Protein AF-A0A2D0H8U5-F1 (afdb_monomer_lite)

Foldseek 3Di:
DDDDPPPPVVVVVPPQDWPWPAADDAFFGIWTQHSHWIKTKTKDFFDWAFAQEPPLGTFTFTFAIKIWMFIFQKIFMWHFNDRDDDQQTFTFAGLAAQAALLRIGNLPPDGQHTDDPVRRVVSVCSRRHDHGYQHRQAQAFPVCRNGSVVVRSVRRVPDDDDHNDPNGTGTRDPRGGNNRSVVVVSPDDDD

Radius of gyration: 19.3 Å; chains: 1; bounding box: 51×33×73 Å

pLDDT: mean 83.59, std 20.07, range [29.41, 98.56]

Structure (mmCIF, N/CA/C/O backbone):
data_AF-A0A2D0H8U5-F1
#
_entry.id   AF-A0A2D0H8U5-F1
#
loop_
_atom_site.group_PDB
_atom_site.id
_atom_site.type_symbol
_atom_site.label_atom_id
_atom_site.label_alt_id
_atom_site.label_comp_id
_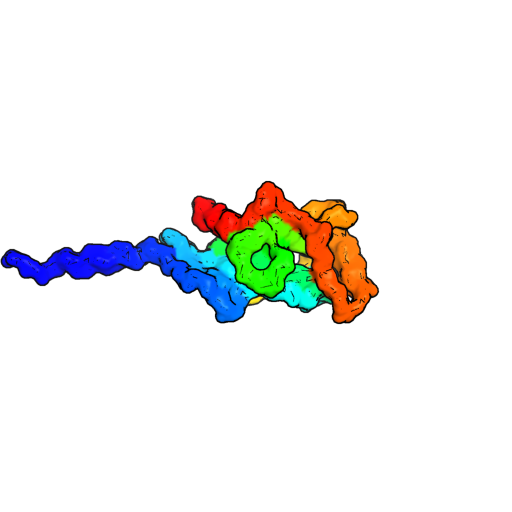atom_site.label_asym_id
_atom_site.label_entity_id
_atom_site.label_seq_id
_atom_site.pdbx_PDB_ins_code
_atom_site.Cartn_x
_atom_site.Cartn_y
_atom_site.Cartn_z
_atom_site.occupancy
_atom_site.B_iso_or_equiv
_atom_site.auth_seq_id
_atom_site.auth_comp_id
_atom_site.auth_asym_id
_atom_site.auth_atom_id
_atom_site.pdbx_PDB_model_num
ATOM 1 N N . MET A 1 1 ? -32.606 12.060 51.917 1.00 41.31 1 MET A N 1
ATOM 2 C CA . MET A 1 1 ? -31.969 10.859 51.340 1.00 41.31 1 MET A CA 1
ATOM 3 C C . MET A 1 1 ? -32.591 10.642 49.969 1.00 41.31 1 MET A C 1
ATOM 5 O O . MET A 1 1 ? -33.792 10.423 49.921 1.00 41.31 1 MET A O 1
ATOM 9 N N . GLY A 1 2 ? -31.838 10.800 48.880 1.00 42.91 2 GLY A N 1
ATOM 10 C CA . GLY A 1 2 ? -32.338 10.532 47.525 1.00 42.91 2 GLY A CA 1
ATOM 11 C C . GLY A 1 2 ? -32.007 11.620 46.501 1.00 42.91 2 GLY A C 1
ATOM 12 O O . GLY A 1 2 ? -32.231 12.799 46.751 1.00 42.91 2 GLY A O 1
ATOM 13 N N . ALA A 1 3 ? -31.517 11.164 45.344 1.00 39.56 3 ALA A N 1
ATOM 14 C CA . ALA A 1 3 ? -31.387 11.881 44.071 1.00 39.56 3 ALA A CA 1
ATOM 15 C C . ALA A 1 3 ? -30.160 12.790 43.835 1.00 39.56 3 ALA A C 1
ATOM 17 O O . ALA A 1 3 ? -30.312 13.874 43.278 1.00 39.56 3 ALA A O 1
ATOM 18 N N . LYS A 1 4 ? -28.930 12.346 44.153 1.00 36.94 4 LYS A N 1
ATOM 19 C CA . LYS A 1 4 ? -27.712 12.955 43.555 1.00 36.94 4 LYS A CA 1
ATOM 20 C C . LYS A 1 4 ? -26.643 11.997 43.006 1.00 36.94 4 LYS A C 1
ATOM 22 O O . LYS A 1 4 ? -25.786 12.459 42.267 1.00 36.94 4 LYS A O 1
ATOM 27 N N . ASP A 1 5 ? -26.738 10.686 43.240 1.00 43.03 5 ASP A N 1
ATOM 28 C CA . ASP A 1 5 ? -25.628 9.761 42.925 1.00 43.03 5 ASP A CA 1
ATOM 29 C C . ASP A 1 5 ? -25.767 8.909 41.655 1.00 43.03 5 ASP A C 1
ATOM 31 O O . ASP A 1 5 ? -24.860 8.154 41.323 1.00 43.03 5 ASP A O 1
ATOM 35 N N . GLN A 1 6 ? -26.849 9.033 40.882 1.00 37.47 6 GLN A N 1
ATOM 36 C CA . GLN A 1 6 ? -26.994 8.233 39.652 1.00 37.47 6 GLN A CA 1
ATOM 37 C C . GLN A 1 6 ? -26.440 8.914 38.391 1.00 37.47 6 GLN A C 1
ATOM 39 O O . GLN A 1 6 ? -26.189 8.243 37.397 1.00 37.47 6 GLN A O 1
ATOM 44 N N . SER A 1 7 ? -26.178 10.227 38.415 1.00 39.97 7 SER A N 1
ATOM 45 C CA . SER A 1 7 ? -25.692 10.949 37.226 1.00 39.97 7 SER A CA 1
ATOM 46 C C . SER A 1 7 ? -24.178 10.837 37.002 1.00 39.97 7 SER A C 1
ATOM 48 O O . SER A 1 7 ? -23.716 11.125 35.896 1.00 39.97 7 SER A O 1
ATOM 50 N N . PHE A 1 8 ? -23.398 10.461 38.021 1.00 31.20 8 PHE A N 1
ATOM 51 C CA . PHE A 1 8 ? -21.933 10.423 37.924 1.00 31.20 8 PHE A CA 1
ATOM 52 C C . PHE A 1 8 ? -21.424 9.092 37.348 1.00 31.20 8 PHE A C 1
ATOM 54 O O . PHE A 1 8 ? -20.506 9.084 36.533 1.00 31.20 8 PHE A O 1
ATOM 61 N N . PHE A 1 9 ? -22.090 7.976 37.665 1.00 29.41 9 PHE A N 1
ATOM 62 C CA . PHE A 1 9 ? -21.731 6.657 37.130 1.00 29.41 9 PHE A CA 1
ATOM 63 C C . PHE A 1 9 ? -22.044 6.491 35.635 1.00 29.41 9 PHE A C 1
ATOM 65 O O . PHE A 1 9 ? -21.304 5.809 34.932 1.00 29.41 9 PHE A O 1
ATOM 72 N N . VAL A 1 10 ? -23.078 7.163 35.116 1.00 36.22 10 VAL A N 1
ATOM 73 C CA . VAL A 1 10 ? -23.445 7.056 33.692 1.00 36.22 10 VAL A CA 1
ATOM 74 C C . VAL A 1 10 ? -22.446 7.794 32.788 1.00 36.22 10 VAL A C 1
ATOM 76 O O . VAL A 1 10 ? -22.194 7.347 31.678 1.00 36.22 10 VAL A O 1
ATOM 79 N N . ARG A 1 11 ? -21.797 8.874 33.256 1.00 31.56 11 ARG A N 1
ATOM 80 C CA . ARG A 1 11 ? -20.774 9.590 32.462 1.00 31.56 11 ARG A CA 1
ATOM 81 C C . ARG A 1 11 ? -19.442 8.842 32.370 1.00 31.56 11 ARG A C 1
ATOM 83 O O . ARG A 1 11 ? -18.794 8.906 31.331 1.00 31.56 11 ARG A O 1
ATOM 90 N N . ILE A 1 12 ? -19.053 8.104 33.411 1.00 35.53 12 ILE A N 1
ATOM 91 C CA . ILE A 1 12 ? -17.810 7.312 33.409 1.00 35.53 12 ILE A CA 1
ATOM 92 C C . ILE A 1 12 ? -17.953 6.064 32.520 1.00 35.53 12 ILE A C 1
ATOM 94 O O . ILE A 1 12 ? -16.988 5.670 31.872 1.00 35.53 12 ILE A O 1
ATOM 98 N N . ALA A 1 13 ? -19.162 5.505 32.389 1.00 31.30 13 ALA A N 1
ATOM 99 C CA . ALA A 1 13 ? -19.414 4.333 31.545 1.00 31.30 13 ALA A CA 1
ATOM 100 C C . ALA A 1 13 ? -19.252 4.588 30.029 1.00 31.30 13 ALA A C 1
ATOM 102 O O . ALA A 1 13 ? -18.923 3.657 29.306 1.00 31.30 13 ALA A O 1
ATOM 103 N N . PHE A 1 14 ? -19.395 5.832 29.553 1.00 38.50 14 PHE A N 1
ATOM 104 C CA . PHE A 1 14 ? -19.161 6.203 28.143 1.00 38.50 14 PHE A CA 1
ATOM 105 C C . PHE A 1 14 ? -17.768 6.795 27.874 1.00 38.50 14 PHE A C 1
ATOM 107 O O . PHE A 1 14 ? -17.456 7.147 26.741 1.00 38.50 14 PHE A O 1
ATOM 114 N N . SER A 1 15 ? -16.920 6.944 28.897 1.00 38.00 15 SER A N 1
ATOM 115 C CA . SER A 1 15 ? -15.617 7.616 28.745 1.00 38.00 15 SER A CA 1
ATOM 116 C C . SER A 1 15 ? -14.531 6.718 28.133 1.00 38.00 15 SER A C 1
ATOM 118 O O . SER A 1 15 ? -13.520 7.233 27.670 1.00 38.00 15 SER A O 1
ATOM 120 N N . ASN A 1 16 ? -14.750 5.397 28.115 1.00 39.25 16 ASN A N 1
ATOM 121 C CA . ASN A 1 16 ? -13.803 4.387 27.626 1.00 39.25 16 ASN A CA 1
ATOM 122 C C . ASN A 1 16 ? -14.364 3.532 26.477 1.00 39.25 16 ASN A C 1
ATOM 124 O O . ASN A 1 16 ? -13.783 2.496 26.153 1.00 39.25 16 ASN A O 1
ATOM 128 N N . GLU A 1 17 ? -15.488 3.920 25.869 1.00 31.22 17 GLU A N 1
ATOM 129 C CA . GLU A 1 17 ? -15.949 3.227 24.669 1.00 31.22 17 GLU A CA 1
ATOM 130 C C . GLU A 1 17 ? -15.138 3.691 23.456 1.00 31.22 17 GLU A C 1
ATOM 132 O O . GLU A 1 17 ? -14.985 4.898 23.248 1.00 31.22 17 GLU A O 1
ATOM 137 N N . PRO A 1 18 ? -14.623 2.755 22.641 1.00 43.41 18 PRO A N 1
ATOM 138 C CA . PRO A 1 18 ? -14.086 3.078 21.337 1.00 43.41 18 PRO A CA 1
ATOM 139 C C . PRO A 1 18 ? -15.076 3.918 20.540 1.00 43.41 18 PRO A C 1
ATOM 141 O O . PRO A 1 18 ? -16.122 3.422 20.125 1.00 43.41 18 PRO A O 1
ATOM 144 N N . ILE A 1 19 ? -14.757 5.191 20.311 1.00 43.12 19 ILE A N 1
ATOM 145 C CA . ILE A 1 19 ? -15.528 5.993 19.368 1.00 43.12 19 ILE A CA 1
ATOM 146 C C . ILE A 1 19 ? -15.105 5.502 17.991 1.00 43.12 19 ILE A C 1
ATOM 148 O O . ILE A 1 19 ? -13.991 5.778 17.570 1.00 43.12 19 ILE A O 1
ATOM 152 N N . ASP A 1 20 ? -15.959 4.738 17.319 1.00 49.56 20 ASP A N 1
ATOM 153 C CA . ASP A 1 20 ? -15.789 4.325 15.928 1.00 49.56 20 ASP A CA 1
ATOM 154 C C . ASP A 1 20 ? -16.788 5.114 15.086 1.00 49.56 20 ASP A C 1
ATOM 156 O O . ASP A 1 20 ? -18.001 4.981 15.256 1.00 49.56 20 ASP A O 1
ATOM 160 N N . THR A 1 21 ? -16.298 5.973 14.194 1.00 49.56 21 THR A N 1
ATOM 161 C CA . THR A 1 21 ? -17.177 6.777 13.328 1.00 49.56 21 THR A CA 1
ATOM 162 C C . THR A 1 21 ? -17.961 5.935 12.320 1.00 49.56 21 THR A C 1
ATOM 164 O O . THR A 1 21 ? -18.813 6.477 11.617 1.00 49.56 21 THR A O 1
ATOM 167 N N . GLY A 1 22 ? -17.668 4.637 12.196 1.00 49.47 22 GLY A N 1
ATOM 168 C CA . GLY A 1 22 ? -18.118 3.829 11.071 1.00 49.47 22 GLY A CA 1
ATOM 169 C C . GLY A 1 22 ? -17.407 4.237 9.777 1.00 49.47 22 GLY A C 1
ATOM 170 O O . GLY A 1 22 ? -16.339 4.858 9.810 1.00 49.47 22 GLY A O 1
ATOM 171 N N . TRP A 1 23 ? -17.995 3.862 8.635 1.00 50.12 23 TRP A N 1
ATOM 172 C CA . TRP A 1 23 ? -17.400 4.063 7.313 1.00 50.12 23 TRP A CA 1
ATOM 173 C C . TRP A 1 23 ? -17.748 5.439 6.702 1.00 50.12 23 TRP A C 1
ATOM 175 O O . TRP A 1 23 ? -18.930 5.746 6.583 1.00 50.12 23 TRP A O 1
ATOM 185 N N . MET A 1 24 ? -16.761 6.262 6.304 1.00 47.22 24 MET A N 1
ATOM 186 C CA . MET A 1 24 ? -16.965 7.613 5.713 1.00 47.22 24 MET A CA 1
ATOM 187 C C . MET A 1 24 ? -16.302 7.800 4.322 1.00 47.22 24 MET A C 1
ATOM 189 O O . MET A 1 24 ? -15.329 7.119 4.003 1.00 47.22 24 MET A O 1
ATOM 193 N N . GLU A 1 25 ? -16.775 8.759 3.504 1.00 35.53 25 GLU A N 1
ATOM 194 C CA . GLU A 1 25 ? -16.153 9.185 2.223 1.00 35.53 25 GLU A CA 1
ATOM 195 C C . GLU A 1 25 ? -15.467 10.575 2.300 1.00 35.53 25 GLU A C 1
ATOM 197 O O . GLU A 1 25 ? -15.940 11.425 3.054 1.00 35.53 25 GLU A O 1
ATOM 202 N N . PRO A 1 26 ? -14.470 10.917 1.443 1.00 48.22 26 PRO A N 1
ATOM 203 C CA . PRO A 1 26 ? -13.421 10.099 0.839 1.00 48.22 26 PRO A CA 1
ATOM 204 C C . PRO A 1 26 ? -12.062 10.325 1.525 1.00 48.22 26 PRO A C 1
ATOM 206 O O . PRO A 1 26 ? -11.662 11.438 1.875 1.00 48.22 26 PRO A O 1
ATOM 209 N N . GLY A 1 27 ? -11.287 9.249 1.629 1.00 58.59 27 GLY A N 1
ATOM 210 C CA . GLY A 1 27 ? -9.917 9.265 2.127 1.00 58.59 27 GLY A CA 1
ATOM 211 C C . GLY A 1 27 ? -9.804 8.496 3.429 1.00 58.59 27 GLY A C 1
ATOM 212 O O . GLY A 1 27 ? -9.261 7.404 3.409 1.00 58.59 27 GLY A O 1
ATOM 213 N N . ILE A 1 28 ? -10.307 9.024 4.544 1.00 63.94 28 ILE A N 1
ATOM 214 C CA . ILE A 1 28 ? -10.350 8.285 5.815 1.00 63.94 28 ILE A CA 1
ATOM 215 C C . ILE A 1 28 ? -11.679 7.552 5.867 1.00 63.94 28 ILE A C 1
ATOM 217 O O . ILE A 1 28 ? -12.724 8.170 6.033 1.00 63.94 28 ILE A O 1
ATOM 221 N N . VAL A 1 29 ? -11.617 6.238 5.690 1.00 69.25 29 VAL A N 1
ATOM 222 C CA . VAL A 1 29 ? -12.808 5.400 5.667 1.00 69.25 29 VAL A CA 1
ATOM 223 C C . VAL A 1 29 ? -13.198 4.942 7.051 1.00 69.25 29 VAL A C 1
ATOM 225 O O . VAL A 1 29 ? -14.366 4.701 7.239 1.00 69.25 29 VAL A O 1
ATOM 228 N N . ARG A 1 30 ? -12.300 4.863 8.033 1.00 70.06 30 ARG A N 1
ATOM 229 C CA . ARG A 1 30 ? -12.675 4.561 9.423 1.00 70.06 30 ARG A CA 1
ATOM 230 C C . ARG A 1 30 ? -11.693 5.216 10.370 1.00 70.06 30 ARG A C 1
ATOM 232 O O . ARG A 1 30 ? -10.489 5.232 10.104 1.00 70.06 30 ARG A O 1
ATOM 239 N N . TRP A 1 31 ? -12.200 5.735 11.470 1.00 70.62 31 TRP A N 1
ATOM 240 C CA . TRP A 1 31 ? -11.403 6.232 12.577 1.00 70.62 31 TRP A CA 1
ATOM 241 C C . TRP A 1 31 ? -11.995 5.672 13.856 1.00 70.62 31 TRP A C 1
ATOM 243 O O . TRP A 1 31 ? -13.217 5.645 14.012 1.00 70.62 31 TRP A O 1
ATOM 253 N N . GLY A 1 32 ? -11.128 5.264 14.774 1.00 64.69 32 GLY A N 1
ATOM 254 C CA . GLY A 1 32 ? -11.572 5.137 16.141 1.00 64.69 32 GLY A CA 1
ATOM 255 C C . GLY A 1 32 ? -10.466 5.083 17.164 1.00 64.69 32 GLY A C 1
ATOM 256 O O . GLY A 1 32 ? -9.280 5.057 16.840 1.00 64.69 32 GLY A O 1
ATOM 257 N N . THR A 1 33 ? -10.868 5.094 18.423 1.00 57.66 33 THR A N 1
ATOM 258 C CA . THR A 1 33 ? -9.970 4.983 19.570 1.00 57.66 33 THR A CA 1
ATOM 259 C C . THR A 1 33 ? -10.079 3.576 20.141 1.00 57.66 33 THR A C 1
ATOM 261 O O . THR A 1 33 ? -11.138 3.189 20.608 1.00 57.66 33 THR A O 1
ATOM 264 N N . GLY A 1 34 ? -9.017 2.777 20.116 1.00 56.66 34 GLY A N 1
ATOM 265 C CA . GLY A 1 34 ? -8.915 1.620 21.007 1.00 56.66 34 GLY A CA 1
ATOM 266 C C . GLY A 1 34 ? -8.826 2.062 22.474 1.00 56.66 34 GLY A C 1
ATOM 267 O O . GLY A 1 34 ? -8.832 3.254 22.775 1.00 56.66 34 GLY A O 1
ATOM 268 N N . SER A 1 35 ? -8.687 1.108 23.395 1.00 51.75 35 SER A N 1
ATOM 269 C CA . SER A 1 35 ? -8.564 1.383 24.837 1.00 51.75 35 SER A CA 1
ATOM 270 C C . SER A 1 35 ? -7.388 2.301 25.211 1.00 51.75 35 SER A C 1
ATOM 272 O O . SER A 1 35 ? -7.421 2.903 26.281 1.00 51.75 35 SER A O 1
ATOM 274 N N . THR A 1 36 ? -6.368 2.430 24.351 1.00 54.69 36 THR A N 1
ATOM 275 C CA . THR A 1 36 ? -5.199 3.301 24.579 1.00 54.69 36 THR A CA 1
ATOM 276 C C . THR A 1 36 ? -4.817 4.203 23.405 1.00 54.69 36 THR A C 1
ATOM 278 O O . THR A 1 36 ? -4.161 5.213 23.630 1.00 54.69 36 THR A O 1
ATOM 281 N N . ASP A 1 37 ? -5.220 3.891 22.166 1.00 65.12 37 ASP A N 1
ATOM 282 C CA . ASP A 1 37 ? -4.667 4.548 20.974 1.00 65.12 37 ASP A CA 1
ATOM 283 C C . ASP A 1 37 ? -5.673 4.739 19.850 1.00 65.12 37 ASP A C 1
ATOM 285 O O . ASP A 1 37 ? -6.603 3.961 19.660 1.00 65.12 37 ASP A O 1
ATOM 289 N N . THR A 1 38 ? -5.433 5.764 19.041 1.00 78.62 38 THR A N 1
ATOM 290 C CA . THR A 1 38 ? -6.198 6.007 17.821 1.00 78.62 38 THR A CA 1
ATOM 291 C C . THR A 1 38 ? -5.724 5.086 16.696 1.00 78.62 38 THR A C 1
ATOM 293 O O . THR A 1 38 ? -4.520 4.946 16.462 1.00 78.62 38 THR A O 1
ATOM 296 N N . TYR A 1 39 ? -6.667 4.497 15.963 1.00 87.62 39 TYR A N 1
ATOM 297 C CA . TYR A 1 39 ? -6.408 3.855 14.681 1.00 87.62 39 TYR A CA 1
ATOM 298 C C . TYR A 1 39 ? -7.152 4.567 13.551 1.00 87.62 39 TYR A C 1
ATOM 300 O O . TYR A 1 39 ? -8.220 5.155 13.744 1.00 87.62 39 TYR A O 1
ATOM 308 N N . LEU A 1 40 ? -6.577 4.503 12.352 1.00 90.69 40 LEU A N 1
ATOM 309 C CA . LEU A 1 40 ? -7.175 5.039 11.133 1.00 90.69 40 LEU A CA 1
ATOM 310 C C . LEU A 1 40 ? -7.089 4.028 10.014 1.00 90.69 40 LEU A C 1
ATOM 312 O O . LEU A 1 40 ? -6.058 3.388 9.834 1.00 90.69 40 LEU A O 1
ATOM 316 N N . VAL A 1 41 ? -8.145 3.967 9.217 1.00 92.19 41 VAL A N 1
ATOM 317 C CA . VAL A 1 41 ? -8.184 3.268 7.940 1.00 92.19 41 VAL A CA 1
ATOM 318 C C . VAL A 1 41 ? -8.392 4.321 6.862 1.00 92.19 41 VAL A C 1
ATOM 320 O O . VAL A 1 41 ? -9.391 5.040 6.861 1.00 92.19 41 VAL A O 1
ATOM 323 N N . LYS A 1 42 ? -7.437 4.422 5.944 1.00 92.25 42 LYS A N 1
ATOM 324 C CA . LYS A 1 42 ? -7.460 5.311 4.789 1.00 92.25 42 LYS A CA 1
ATOM 325 C C . LYS A 1 42 ? -7.616 4.487 3.515 1.00 92.25 42 LYS A C 1
ATOM 327 O O . LYS A 1 42 ? -6.797 3.617 3.240 1.00 92.25 42 LYS A O 1
ATOM 332 N N . PHE A 1 43 ? -8.626 4.790 2.712 1.00 94.25 43 PHE A N 1
ATOM 333 C CA . PHE A 1 43 ? -8.749 4.265 1.359 1.00 94.25 43 PHE A CA 1
ATOM 334 C C . PHE A 1 43 ? -8.032 5.175 0.365 1.00 94.25 43 PHE A C 1
ATOM 336 O O . PHE A 1 43 ? -8.132 6.406 0.423 1.00 94.25 43 PHE A O 1
ATOM 343 N N . ILE A 1 44 ? -7.301 4.556 -0.551 1.00 93.81 44 ILE A N 1
ATOM 344 C CA . ILE A 1 44 ? -6.617 5.214 -1.655 1.00 93.81 44 ILE A CA 1
ATOM 345 C C . ILE A 1 44 ? -7.171 4.583 -2.934 1.00 93.81 44 ILE A C 1
ATOM 347 O O . ILE A 1 44 ? -6.930 3.395 -3.167 1.00 93.81 44 ILE A O 1
ATOM 351 N N . PRO A 1 45 ? -7.929 5.336 -3.749 1.00 92.44 45 PRO A N 1
ATOM 352 C CA . PRO A 1 45 ? -8.504 4.792 -4.969 1.00 92.44 45 PRO A CA 1
ATOM 353 C C . PRO A 1 45 ? -7.401 4.409 -5.968 1.00 92.44 45 PRO A C 1
ATOM 355 O O . PRO A 1 45 ? -6.288 4.943 -5.890 1.00 92.44 45 PRO A O 1
ATOM 358 N N . PRO A 1 46 ? -7.697 3.523 -6.935 1.00 92.69 46 PRO A N 1
ATOM 359 C CA . PRO A 1 46 ? -6.761 3.171 -7.994 1.00 92.69 46 PRO A CA 1
ATOM 360 C C . PRO A 1 46 ? -6.294 4.429 -8.718 1.00 92.69 46 PRO A C 1
ATOM 362 O O . PRO A 1 46 ? -7.092 5.182 -9.278 1.00 92.69 46 PRO A O 1
ATOM 365 N N . THR A 1 47 ? -4.991 4.678 -8.699 1.00 91.31 47 THR A N 1
ATOM 366 C CA . THR A 1 47 ? -4.424 5.876 -9.312 1.00 91.31 47 THR A CA 1
ATOM 367 C C . THR A 1 47 ? -2.995 5.635 -9.772 1.00 91.31 47 THR A C 1
ATOM 369 O O . THR A 1 47 ? -2.353 4.633 -9.447 1.00 91.31 47 THR A O 1
ATOM 372 N N . THR A 1 48 ? -2.506 6.545 -10.607 1.00 92.62 48 THR A N 1
ATOM 373 C CA . THR A 1 48 ? -1.128 6.509 -11.085 1.00 92.62 48 THR A CA 1
ATOM 374 C C . THR A 1 48 ? -0.229 7.234 -10.097 1.00 92.62 48 THR A C 1
ATOM 376 O O . THR A 1 48 ? -0.467 8.396 -9.774 1.00 92.62 48 THR A O 1
ATOM 379 N N . HIS A 1 49 ? 0.830 6.561 -9.661 1.00 93.06 49 HIS A N 1
ATOM 380 C CA . HIS A 1 49 ? 1.849 7.125 -8.786 1.00 93.06 49 HIS A CA 1
ATOM 381 C C . HIS A 1 49 ? 3.182 7.220 -9.517 1.00 93.06 49 HIS A C 1
ATOM 383 O O . HIS A 1 49 ? 3.551 6.322 -10.273 1.00 93.06 49 HIS A O 1
ATOM 389 N N . THR A 1 50 ? 3.921 8.293 -9.254 1.00 94.88 50 THR A N 1
ATOM 390 C CA . THR A 1 50 ? 5.350 8.352 -9.556 1.00 94.88 50 THR A CA 1
ATOM 391 C C . THR A 1 50 ? 6.101 7.921 -8.307 1.00 94.88 50 THR A C 1
ATOM 393 O O . THR A 1 50 ? 6.016 8.587 -7.279 1.00 94.88 50 THR A O 1
ATOM 396 N N . ILE A 1 51 ? 6.796 6.793 -8.400 1.00 96.06 51 ILE A N 1
ATOM 397 C CA . ILE A 1 51 ? 7.559 6.182 -7.312 1.00 96.06 51 ILE A CA 1
ATOM 398 C C . ILE A 1 51 ? 9.038 6.136 -7.681 1.00 96.06 51 ILE A C 1
ATOM 400 O O . ILE A 1 51 ? 9.385 6.075 -8.861 1.00 96.06 51 ILE A O 1
ATOM 404 N N . ASN A 1 52 ? 9.916 6.136 -6.684 1.00 96.62 52 ASN A N 1
ATOM 405 C CA . ASN A 1 52 ? 11.350 6.004 -6.907 1.00 96.62 52 ASN A CA 1
ATOM 406 C C . ASN A 1 52 ? 11.794 4.579 -6.567 1.00 96.62 52 ASN A C 1
ATOM 408 O O . ASN A 1 52 ? 11.638 4.145 -5.427 1.00 96.62 52 ASN A O 1
ATOM 412 N N . CYS A 1 53 ? 12.323 3.847 -7.545 1.00 95.06 53 CYS A N 1
ATOM 413 C CA . CYS A 1 53 ? 12.890 2.523 -7.331 1.00 95.06 53 CYS A CA 1
ATOM 414 C C . CYS A 1 53 ? 14.411 2.586 -7.459 1.00 95.06 53 CYS A C 1
ATOM 416 O O . CYS A 1 53 ? 14.924 3.012 -8.493 1.00 95.06 53 CYS A O 1
ATOM 418 N N . ASP A 1 54 ? 15.128 2.113 -6.442 1.00 91.62 54 ASP A N 1
ATOM 419 C CA . ASP A 1 54 ? 16.590 2.060 -6.490 1.00 91.62 54 ASP A CA 1
ATOM 420 C C . ASP A 1 54 ? 17.069 1.206 -7.673 1.00 91.62 54 ASP A C 1
ATOM 422 O O . ASP A 1 54 ? 16.402 0.233 -8.053 1.00 91.62 54 ASP A O 1
ATOM 426 N N . GLU A 1 55 ? 18.194 1.603 -8.270 1.00 89.50 55 GLU A N 1
ATOM 427 C CA . GLU A 1 55 ? 18.828 1.032 -9.474 1.00 89.50 55 GLU A CA 1
ATOM 428 C C . GLU A 1 55 ? 17.980 1.090 -10.764 1.00 89.50 55 GLU A C 1
ATOM 430 O O . GLU A 1 55 ? 18.509 0.944 -11.866 1.00 89.50 55 GLU A O 1
ATOM 435 N N . VAL A 1 56 ? 16.667 1.310 -10.652 1.00 92.25 56 VAL A N 1
ATOM 436 C CA . VAL A 1 56 ? 15.712 1.347 -11.768 1.00 92.25 56 VAL A CA 1
ATOM 437 C C . VAL A 1 56 ? 15.355 2.787 -12.154 1.00 92.25 56 VAL A C 1
ATOM 439 O O . VAL A 1 56 ? 15.146 3.073 -13.333 1.00 92.25 56 VAL A O 1
ATOM 442 N N . GLY A 1 57 ? 15.304 3.691 -11.175 1.00 94.62 57 GLY A N 1
ATOM 443 C CA . GLY A 1 57 ? 14.948 5.097 -11.331 1.00 94.62 57 GLY A CA 1
ATOM 444 C C . GLY A 1 57 ? 13.481 5.407 -11.021 1.00 94.62 57 GLY A C 1
ATOM 445 O O . GLY A 1 57 ? 12.757 4.633 -10.392 1.00 94.62 57 GLY A O 1
ATOM 446 N N . SER A 1 58 ? 13.044 6.585 -11.467 1.00 96.12 58 SER A N 1
ATOM 447 C CA . SER A 1 58 ? 11.674 7.065 -11.274 1.00 96.12 58 SER A CA 1
ATOM 448 C C . SER A 1 58 ? 10.704 6.351 -12.215 1.00 96.12 58 SER A C 1
ATOM 450 O O . SER A 1 58 ? 10.884 6.366 -13.435 1.00 96.12 58 SER A O 1
ATOM 452 N N . LEU A 1 59 ? 9.666 5.735 -11.650 1.00 95.12 59 LEU A N 1
ATOM 453 C CA . LEU A 1 59 ? 8.646 4.987 -12.373 1.00 95.12 59 LEU A CA 1
ATOM 454 C C . LEU A 1 59 ? 7.273 5.618 -12.158 1.00 95.12 59 LEU A C 1
ATOM 456 O O . LEU A 1 59 ? 6.780 5.701 -11.039 1.00 95.12 59 LEU A O 1
ATOM 460 N N . THR A 1 60 ? 6.605 5.981 -13.247 1.00 94.25 60 THR A N 1
ATOM 461 C CA . THR A 1 60 ? 5.177 6.326 -13.240 1.00 94.25 60 THR A CA 1
ATOM 462 C C . THR A 1 60 ? 4.357 5.071 -13.517 1.00 94.25 60 THR A C 1
ATOM 464 O O . THR A 1 60 ? 4.427 4.534 -14.627 1.00 94.25 60 THR A O 1
ATOM 467 N N . VAL A 1 61 ? 3.613 4.591 -12.519 1.00 94.56 61 VAL A N 1
ATOM 468 C CA . VAL A 1 61 ? 2.912 3.300 -12.548 1.00 94.56 61 VAL A CA 1
ATOM 469 C C . VAL A 1 61 ? 1.456 3.415 -12.087 1.00 94.56 61 VAL A C 1
ATOM 471 O O . VAL A 1 61 ? 1.175 4.099 -11.104 1.00 94.56 61 VAL A O 1
ATOM 474 N N . PRO A 1 62 ? 0.518 2.730 -12.759 1.00 94.69 62 PRO A N 1
ATOM 475 C CA . PRO A 1 62 ? -0.834 2.542 -12.254 1.00 94.69 62 PRO A CA 1
ATOM 476 C C . PRO A 1 62 ? -0.805 1.537 -11.098 1.00 94.69 62 PRO A C 1
ATOM 478 O O . PRO A 1 62 ? -0.367 0.396 -11.277 1.00 94.69 62 PRO A O 1
ATOM 481 N N . LEU A 1 63 ? -1.267 1.947 -9.921 1.00 95.75 63 LEU A N 1
ATOM 482 C CA . LEU A 1 63 ? -1.417 1.064 -8.766 1.00 95.75 63 LEU A CA 1
ATOM 483 C C . LEU A 1 63 ? -2.893 0.679 -8.579 1.00 95.75 63 LEU A C 1
ATOM 485 O O . LEU A 1 63 ? -3.781 1.430 -8.997 1.00 95.75 63 LEU A O 1
ATOM 489 N N . PRO A 1 64 ? -3.171 -0.505 -8.003 1.00 96.56 64 PRO A N 1
ATOM 490 C CA . PRO A 1 64 ? -4.530 -0.877 -7.627 1.00 96.56 64 PRO A CA 1
ATOM 491 C C . PRO A 1 64 ? -5.039 0.034 -6.501 1.00 96.56 64 PRO A C 1
ATOM 493 O O . PRO A 1 64 ? -4.286 0.831 -5.938 1.00 96.56 64 PRO A O 1
ATOM 496 N N . ALA A 1 65 ? -6.313 -0.119 -6.146 1.00 96.12 65 ALA A N 1
ATOM 497 C CA . ALA A 1 65 ? -6.833 0.456 -4.916 1.00 96.12 65 ALA A CA 1
ATOM 498 C C . ALA A 1 65 ? -6.036 -0.071 -3.721 1.00 96.12 65 ALA A C 1
ATOM 500 O O . ALA A 1 65 ? -5.617 -1.234 -3.706 1.00 96.12 65 ALA A O 1
ATOM 501 N N . MET A 1 66 ? -5.841 0.777 -2.717 1.00 97.56 66 MET A N 1
ATOM 502 C CA . MET A 1 66 ? -5.104 0.428 -1.511 1.00 97.56 66 MET A CA 1
ATOM 503 C C . MET A 1 66 ? -5.858 0.840 -0.255 1.00 97.56 66 MET A C 1
ATOM 505 O O . MET A 1 66 ? -6.575 1.841 -0.225 1.00 97.56 66 MET A O 1
ATOM 509 N N . VAL A 1 67 ? -5.643 0.074 0.805 1.00 97.06 67 VAL A N 1
ATOM 510 C CA . VAL A 1 67 ? -6.096 0.392 2.156 1.00 97.06 67 VAL A CA 1
ATOM 511 C C . VAL A 1 67 ? -4.861 0.593 3.017 1.00 97.06 67 VAL A C 1
ATOM 513 O O . VAL A 1 67 ? -4.047 -0.318 3.149 1.00 97.06 67 VAL A O 1
ATOM 516 N N . PHE A 1 68 ? -4.718 1.792 3.572 1.00 97.44 68 PHE A N 1
ATOM 517 C CA . PHE A 1 68 ? -3.617 2.203 4.431 1.00 97.44 68 PHE A CA 1
ATOM 518 C C . PHE A 1 68 ? -4.114 2.356 5.865 1.00 97.44 68 PHE A C 1
ATOM 520 O O . PHE A 1 68 ? -5.024 3.139 6.125 1.00 97.44 68 PHE A O 1
ATOM 527 N N . VAL A 1 69 ? -3.536 1.608 6.796 1.00 95.81 69 VAL A N 1
ATOM 528 C CA . VAL A 1 69 ? -3.976 1.561 8.193 1.00 95.81 69 VAL A CA 1
ATOM 529 C C . VAL A 1 69 ? -2.866 2.054 9.099 1.00 95.81 69 VAL A C 1
ATOM 531 O O . VAL A 1 69 ? -1.719 1.668 8.908 1.00 95.81 69 VAL A O 1
ATOM 534 N N . GLY A 1 70 ? -3.197 2.880 10.087 1.00 94.44 70 GLY A N 1
ATOM 535 C CA . GLY A 1 70 ? -2.277 3.298 11.144 1.00 94.44 70 GLY A CA 1
ATOM 536 C C . GLY A 1 70 ? -2.836 2.973 12.527 1.00 94.44 70 GLY A C 1
ATOM 537 O O . GLY A 1 70 ? -4.032 3.157 12.742 1.00 94.44 70 GLY A O 1
ATOM 538 N N . LYS A 1 71 ? -1.982 2.517 13.451 1.00 92.19 71 LYS A N 1
ATOM 539 C CA . LYS A 1 71 ? -2.264 2.345 14.892 1.00 92.19 71 LYS A CA 1
ATOM 540 C C . LYS A 1 71 ? -0.985 2.678 15.666 1.00 92.19 71 LYS A C 1
ATOM 542 O O . LYS A 1 71 ? 0.042 2.021 15.473 1.00 92.19 71 LYS A O 1
ATOM 547 N N . GLY A 1 72 ? -1.019 3.712 16.509 1.00 90.62 72 GLY A N 1
ATOM 548 C CA . GLY A 1 72 ? 0.192 4.2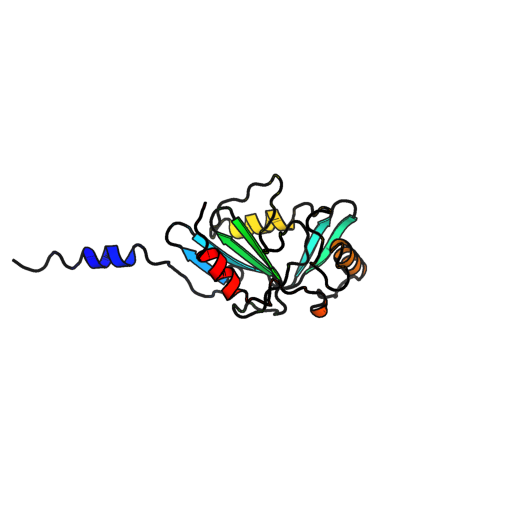31 17.160 1.00 90.62 72 GLY A CA 1
ATOM 549 C C . GLY A 1 72 ? 1.245 4.653 16.123 1.00 90.62 72 GLY A C 1
ATOM 550 O O . GLY A 1 72 ? 0.936 5.420 15.217 1.00 90.62 72 GLY A O 1
ATOM 551 N N . LEU A 1 73 ? 2.472 4.130 16.215 1.00 92.38 73 LEU A N 1
ATOM 552 C CA . LEU A 1 73 ? 3.556 4.372 15.239 1.00 92.38 73 LEU A CA 1
ATOM 553 C C . LEU A 1 73 ? 3.628 3.320 14.115 1.00 92.38 73 LEU A C 1
ATOM 555 O O . LEU A 1 73 ? 4.487 3.397 13.235 1.00 92.38 73 LEU A O 1
ATOM 559 N N . LYS A 1 74 ? 2.759 2.304 14.138 1.00 94.81 74 LYS A N 1
ATOM 560 C CA . LYS A 1 74 ? 2.766 1.211 13.159 1.00 94.81 74 LYS A CA 1
ATOM 561 C C . LYS A 1 74 ? 1.759 1.485 12.049 1.00 94.81 74 LYS A C 1
ATOM 563 O O . LYS A 1 74 ? 0.669 2.001 12.294 1.00 94.81 74 LYS A O 1
ATOM 568 N N . TYR A 1 75 ? 2.136 1.099 10.834 1.00 97.25 75 TYR A N 1
ATOM 569 C CA . TYR A 1 75 ? 1.316 1.277 9.645 1.00 97.25 75 TYR A CA 1
ATOM 570 C C . TYR A 1 75 ? 1.326 0.028 8.774 1.00 97.25 75 TYR A C 1
ATOM 572 O O . TYR A 1 75 ? 2.341 -0.665 8.685 1.00 97.25 75 TYR A O 1
ATOM 580 N N . TRP A 1 76 ? 0.206 -0.224 8.107 1.00 98.00 76 TRP A N 1
ATOM 581 C CA . TRP A 1 76 ? -0.003 -1.341 7.197 1.00 98.00 76 TRP A CA 1
ATOM 582 C C . TRP A 1 76 ? -0.606 -0.848 5.890 1.00 98.00 76 TRP A C 1
ATOM 584 O O . TRP A 1 76 ? -1.314 0.157 5.858 1.00 98.00 76 TRP A O 1
ATOM 594 N N . VAL A 1 77 ? -0.329 -1.561 4.807 1.00 98.38 77 VAL A N 1
ATOM 595 C CA . VAL A 1 77 ? -0.894 -1.290 3.492 1.00 98.38 77 VAL A CA 1
ATOM 596 C C . VAL A 1 77 ? -1.206 -2.591 2.764 1.00 98.38 77 VAL A C 1
ATOM 598 O O . VAL A 1 77 ? -0.372 -3.496 2.673 1.00 98.38 77 VAL A O 1
ATOM 601 N N . TRP A 1 78 ? -2.402 -2.657 2.191 1.00 98.25 78 TRP A N 1
ATOM 602 C CA . TRP A 1 78 ? -2.832 -3.761 1.335 1.00 98.25 78 TRP A CA 1
ATOM 603 C C . TRP A 1 78 ? -3.444 -3.225 0.051 1.00 98.25 78 TRP A C 1
ATOM 605 O O . TRP A 1 78 ? -3.948 -2.103 0.022 1.00 98.25 78 TRP A O 1
ATOM 615 N N . ALA A 1 79 ? -3.404 -4.033 -1.002 1.00 98.12 79 ALA A N 1
ATOM 616 C CA . ALA A 1 79 ? -4.153 -3.776 -2.224 1.00 98.12 79 ALA A 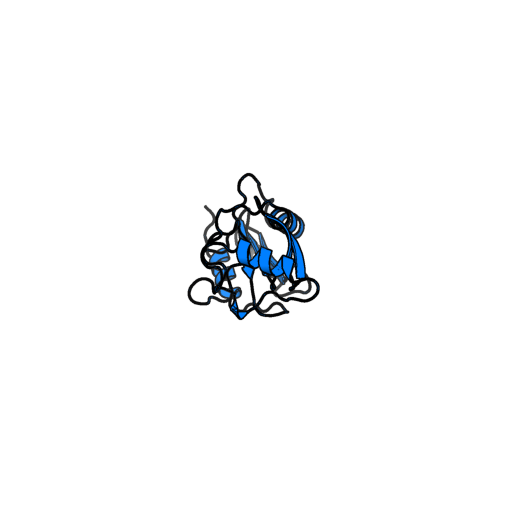CA 1
ATOM 617 C C . ALA A 1 79 ? -5.522 -4.469 -2.170 1.00 98.12 79 ALA A C 1
ATOM 619 O O . ALA A 1 79 ? -5.654 -5.525 -1.548 1.00 98.12 79 ALA A O 1
ATOM 620 N N . ILE A 1 80 ? -6.507 -3.903 -2.864 1.00 96.88 80 ILE A N 1
ATOM 621 C CA . ILE A 1 80 ? -7.806 -4.536 -3.129 1.00 96.88 80 ILE A CA 1
ATOM 622 C C . ILE A 1 80 ? -8.114 -4.491 -4.632 1.00 96.88 80 ILE A C 1
ATOM 624 O O . ILE A 1 80 ? -7.478 -3.743 -5.383 1.00 96.88 80 ILE A O 1
ATOM 628 N N . GLN A 1 81 ? -9.046 -5.327 -5.091 1.00 94.94 81 GLN A N 1
ATOM 629 C CA . GLN A 1 81 ? -9.418 -5.397 -6.515 1.00 94.94 81 GLN A CA 1
ATOM 630 C C . GLN A 1 81 ? -10.491 -4.365 -6.872 1.00 94.94 81 GLN A C 1
ATOM 632 O O . GLN A 1 81 ? -10.573 -3.892 -8.010 1.00 94.94 81 GLN A O 1
ATOM 637 N N . GLU A 1 82 ? -11.313 -4.040 -5.886 1.00 90.62 82 GLU A N 1
ATOM 638 C CA . GLU A 1 82 ? -12.450 -3.150 -5.955 1.00 90.62 82 GLU A CA 1
ATOM 639 C C . GLU A 1 82 ? -12.000 -1.705 -6.216 1.00 90.62 82 GLU A C 1
ATOM 641 O O . GLU A 1 82 ? -10.929 -1.269 -5.797 1.00 90.62 82 GLU A O 1
ATOM 646 N N . GLN A 1 83 ? -12.817 -0.955 -6.956 1.00 88.75 83 GLN A N 1
ATOM 647 C CA . GLN A 1 83 ? -12.555 0.462 -7.248 1.00 88.75 83 GLN A CA 1
ATOM 648 C C . GLN A 1 83 ? -13.001 1.380 -6.105 1.00 88.75 83 GLN A C 1
ATOM 650 O O . GLN A 1 83 ? -12.506 2.497 -5.977 1.00 88.75 83 GLN A O 1
ATOM 655 N N . GLU A 1 84 ? -13.919 0.885 -5.282 1.00 89.06 84 GLU A N 1
ATOM 656 C CA . GLU A 1 84 ? -14.477 1.546 -4.112 1.00 89.06 84 GLU A CA 1
ATOM 657 C C . GLU A 1 84 ? -14.125 0.739 -2.867 1.00 89.06 84 GLU A C 1
ATOM 659 O O . GLU A 1 84 ? -13.843 -0.462 -2.929 1.00 89.06 84 GLU A O 1
ATOM 664 N N . PHE A 1 85 ? -14.123 1.409 -1.721 1.00 88.00 85 PHE A N 1
ATOM 665 C CA . PHE A 1 85 ? -13.794 0.756 -0.472 1.00 88.00 85 PHE A CA 1
ATOM 666 C C . PHE A 1 85 ? -14.918 -0.189 -0.029 1.00 88.00 85 PHE A C 1
ATOM 668 O O . PHE A 1 85 ? -16.065 0.222 0.122 1.00 88.00 85 PHE A O 1
ATOM 675 N N . THR A 1 86 ? -14.566 -1.438 0.277 1.00 89.25 86 THR A N 1
ATOM 676 C CA . THR A 1 86 ? -15.440 -2.366 0.999 1.00 89.25 86 THR A CA 1
ATOM 677 C C . THR A 1 86 ? -14.641 -3.128 2.056 1.00 89.25 86 THR A C 1
ATOM 679 O O . THR A 1 86 ? -13.575 -3.665 1.743 1.00 89.25 86 THR A O 1
ATOM 682 N N . PRO A 1 87 ? -15.112 -3.218 3.315 1.00 90.31 87 PRO A N 1
ATOM 683 C CA . PRO A 1 87 ? -14.370 -3.915 4.366 1.00 90.31 87 PRO A CA 1
ATOM 684 C C . PRO A 1 87 ? -14.238 -5.419 4.095 1.00 90.31 87 PRO A C 1
ATOM 686 O O . PRO A 1 87 ? -13.325 -6.075 4.591 1.00 90.31 87 PRO A O 1
ATOM 689 N N . GLN A 1 88 ? -15.142 -5.982 3.301 1.00 94.81 88 GLN A N 1
ATOM 690 C CA . GLN A 1 88 ? -15.194 -7.405 2.985 1.00 94.81 88 GLN A CA 1
ATOM 691 C C . GLN A 1 88 ? -14.333 -7.749 1.765 1.00 94.81 88 GLN A C 1
ATOM 693 O O . GLN A 1 88 ? -14.180 -8.934 1.470 1.00 94.81 88 GLN A O 1
ATOM 698 N N . ALA A 1 89 ? -13.734 -6.745 1.108 1.00 94.75 89 ALA A N 1
ATOM 699 C CA . ALA A 1 89 ? -12.787 -6.940 0.016 1.00 94.75 89 ALA A CA 1
ATOM 700 C C . ALA A 1 89 ? -11.685 -7.913 0.451 1.00 94.75 89 ALA A C 1
ATOM 702 O O . ALA A 1 89 ? -11.072 -7.698 1.508 1.00 94.75 89 ALA A O 1
ATOM 703 N N . PRO A 1 90 ? -11.393 -8.954 -0.346 1.00 97.12 90 PRO A N 1
ATOM 704 C CA . PRO A 1 90 ? -10.190 -9.745 -0.162 1.00 97.12 90 PRO A CA 1
ATOM 705 C C . PRO A 1 90 ? -8.959 -8.839 -0.245 1.00 97.12 90 PRO A C 1
ATOM 707 O O . PRO A 1 90 ? -8.822 -8.029 -1.163 1.00 97.12 90 PRO A O 1
ATOM 710 N N . ALA A 1 91 ? -8.051 -8.976 0.714 1.00 97.69 91 ALA A N 1
ATOM 711 C CA . ALA A 1 91 ? -6.827 -8.198 0.748 1.00 97.69 91 ALA A CA 1
ATOM 712 C C . ALA A 1 91 ? -5.692 -8.920 0.010 1.00 97.69 91 ALA A C 1
ATOM 714 O O . ALA A 1 91 ? -5.526 -10.144 0.066 1.00 97.69 91 ALA A O 1
ATOM 715 N N . PHE A 1 92 ? -4.867 -8.128 -0.662 1.00 98.56 92 PHE A N 1
ATOM 716 C CA . PHE A 1 92 ? -3.707 -8.586 -1.408 1.00 98.56 92 PHE A CA 1
ATOM 717 C C . PHE A 1 92 ? -2.457 -7.885 -0.894 1.00 98.56 92 PHE A C 1
ATOM 719 O O . PHE A 1 92 ? -2.510 -6.764 -0.376 1.00 98.56 92 PHE A O 1
ATOM 726 N N . HIS A 1 93 ? -1.304 -8.522 -1.078 1.00 98.44 93 HIS A N 1
ATOM 727 C CA . HIS A 1 93 ? -0.035 -7.831 -0.914 1.00 98.44 93 HIS A CA 1
ATOM 728 C C . HIS A 1 93 ? -0.010 -6.600 -1.821 1.00 98.44 93 HIS A C 1
ATOM 730 O O . HIS A 1 93 ? -0.293 -6.697 -3.018 1.00 98.44 93 HIS A O 1
ATOM 736 N N . VAL A 1 94 ? 0.346 -5.443 -1.258 1.00 97.88 94 VAL A N 1
ATOM 737 C CA . VAL A 1 94 ? 0.557 -4.251 -2.076 1.00 97.88 94 VAL A CA 1
ATOM 738 C C . VAL A 1 94 ? 1.700 -4.526 -3.064 1.00 97.88 94 VAL A C 1
ATOM 740 O O . VAL A 1 94 ? 2.733 -5.079 -2.665 1.00 97.88 94 VAL A O 1
ATOM 743 N N . PRO A 1 95 ? 1.561 -4.161 -4.350 1.00 97.56 95 PRO A N 1
ATOM 744 C CA . PRO A 1 95 ? 2.584 -4.429 -5.355 1.00 97.56 95 PRO A CA 1
ATOM 745 C C . PRO A 1 95 ? 3.739 -3.416 -5.290 1.00 97.56 95 PRO A C 1
ATOM 747 O O . PRO A 1 95 ? 4.139 -2.848 -6.301 1.00 97.56 95 PRO A O 1
ATOM 750 N N . LEU A 1 96 ? 4.285 -3.190 -4.096 1.00 98.12 96 LEU A N 1
ATOM 751 C CA . LEU A 1 96 ? 5.383 -2.266 -3.817 1.00 98.12 96 LEU A CA 1
ATOM 752 C C . LEU A 1 96 ? 6.412 -2.929 -2.891 1.00 98.12 96 LEU A C 1
ATOM 754 O O . LEU A 1 96 ? 6.021 -3.728 -2.035 1.00 98.12 96 LEU A O 1
ATOM 758 N N . PRO A 1 97 ? 7.713 -2.612 -3.005 1.00 97.75 97 PRO A N 1
ATOM 759 C CA . PRO A 1 97 ? 8.716 -2.946 -1.987 1.00 97.75 97 PRO A CA 1
ATOM 760 C C . PRO A 1 97 ? 8.424 -2.278 -0.628 1.00 97.75 97 PRO A C 1
ATOM 762 O O . PRO A 1 97 ? 7.390 -1.642 -0.451 1.00 97.75 97 PRO A O 1
ATOM 765 N N . ASN A 1 98 ? 9.320 -2.440 0.350 1.00 97.69 98 ASN A N 1
ATOM 766 C CA . ASN A 1 98 ? 9.221 -1.811 1.685 1.00 97.69 98 ASN A CA 1
ATOM 767 C C . ASN A 1 98 ? 7.965 -2.182 2.500 1.00 97.69 98 ASN A C 1
ATOM 769 O O . ASN A 1 98 ? 7.528 -1.438 3.373 1.00 97.69 98 ASN A O 1
ATOM 773 N N . VAL A 1 99 ? 7.387 -3.352 2.236 1.00 98.00 99 VAL A N 1
ATOM 774 C CA . VAL A 1 99 ? 6.216 -3.862 2.962 1.00 98.00 99 VAL A CA 1
ATOM 775 C C . VAL A 1 99 ? 6.437 -5.330 3.293 1.00 98.00 99 VAL A C 1
ATOM 777 O O . VAL A 1 99 ? 6.761 -6.116 2.398 1.00 98.00 99 VAL A O 1
ATOM 780 N N . TYR A 1 100 ? 6.307 -5.697 4.562 1.00 97.44 100 TYR A N 1
ATOM 781 C CA . TYR A 1 100 ? 6.450 -7.076 5.023 1.00 97.44 100 TYR A CA 1
ATOM 782 C C . TYR A 1 100 ? 5.305 -7.960 4.510 1.00 97.44 100 TYR A C 1
ATOM 784 O O . TYR A 1 100 ? 4.287 -7.477 4.014 1.00 97.44 100 TYR A O 1
ATOM 792 N N . SER A 1 101 ? 5.441 -9.281 4.642 1.00 95.06 101 SER A N 1
ATOM 793 C CA . SER A 1 101 ? 4.385 -10.229 4.255 1.00 95.06 101 SER A CA 1
ATOM 794 C C . SER A 1 101 ? 3.081 -10.034 5.040 1.00 95.06 101 SER A C 1
ATOM 796 O O . SER A 1 101 ? 2.022 -10.376 4.533 1.00 95.06 101 SER A O 1
ATOM 798 N N . SER A 1 102 ? 3.127 -9.433 6.231 1.00 94.44 102 SER A N 1
ATOM 799 C CA . SER A 1 102 ? 1.942 -9.028 7.001 1.00 94.44 102 SER A CA 1
ATOM 800 C C . SER A 1 102 ? 1.210 -7.807 6.422 1.00 94.44 102 SER A C 1
ATOM 802 O O . SER A 1 102 ? 0.106 -7.481 6.850 1.00 94.44 102 SER A O 1
ATOM 804 N N . GLY A 1 103 ? 1.809 -7.108 5.456 1.00 97.00 103 GLY A N 1
ATOM 805 C CA . GLY A 1 103 ? 1.349 -5.801 4.986 1.00 97.00 103 GLY A CA 1
ATOM 806 C C . GLY A 1 103 ? 1.872 -4.634 5.820 1.00 97.00 103 GLY A C 1
ATOM 807 O O . GLY A 1 103 ? 1.626 -3.488 5.462 1.00 97.00 103 GLY A O 1
ATOM 808 N N . GLN A 1 104 ? 2.620 -4.887 6.899 1.00 97.75 104 GLN A N 1
ATOM 809 C CA . GLN A 1 104 ? 3.233 -3.820 7.687 1.00 97.75 104 GLN A CA 1
ATOM 810 C C . GLN A 1 104 ? 4.291 -3.075 6.862 1.00 97.75 104 GLN A C 1
ATOM 812 O O . GLN A 1 104 ? 5.122 -3.696 6.192 1.00 97.75 104 GLN A O 1
ATOM 817 N N . VAL A 1 105 ? 4.280 -1.746 6.929 1.00 98.12 105 VAL A N 1
ATOM 818 C CA . VAL A 1 105 ? 5.279 -0.891 6.284 1.00 98.12 105 VAL A CA 1
ATOM 819 C C . VAL A 1 105 ? 6.626 -1.035 6.991 1.00 98.12 105 VAL A C 1
ATOM 821 O O . VAL A 1 105 ? 6.718 -0.951 8.215 1.00 98.12 105 VAL A O 1
ATOM 824 N N . CYS A 1 106 ? 7.683 -1.222 6.204 1.00 97.25 106 CYS A N 1
ATOM 825 C CA . CYS A 1 106 ? 9.060 -1.105 6.659 1.00 97.25 106 CYS A CA 1
ATOM 826 C C . CYS A 1 106 ? 9.545 0.325 6.415 1.00 97.25 106 CYS A C 1
ATOM 828 O O . CYS A 1 106 ? 9.722 0.736 5.269 1.00 97.25 106 CYS A O 1
ATOM 830 N N . TRP A 1 107 ? 9.771 1.076 7.491 1.00 95.56 107 TRP A N 1
ATOM 831 C CA . TRP A 1 107 ? 10.166 2.483 7.401 1.00 95.56 107 TRP A CA 1
ATOM 832 C C . TRP A 1 107 ? 11.659 2.702 7.134 1.00 95.56 107 TRP A C 1
ATOM 834 O O . TRP A 1 107 ? 12.062 3.802 6.750 1.00 95.56 107 TRP A O 1
ATOM 844 N N . GLY A 1 108 ? 12.480 1.658 7.289 1.00 91.69 108 GLY A N 1
ATOM 845 C CA . GLY A 1 108 ? 13.932 1.770 7.199 1.00 91.69 108 GLY A CA 1
ATOM 846 C C . GLY A 1 108 ? 14.454 2.732 8.263 1.00 91.69 108 GLY A C 1
ATOM 847 O O . GLY A 1 108 ? 14.334 2.451 9.449 1.00 91.69 108 GLY A O 1
ATOM 848 N N . VAL A 1 109 ? 15.008 3.864 7.824 1.00 89.00 109 VAL A N 1
ATOM 849 C CA . VAL A 1 109 ? 15.512 4.936 8.703 1.00 89.00 109 VAL A CA 1
ATOM 850 C C . VAL A 1 109 ? 14.489 6.041 8.981 1.00 89.00 109 VAL A C 1
ATOM 852 O O . VAL A 1 109 ? 14.791 6.974 9.716 1.00 89.00 109 VAL A O 1
ATOM 855 N N . ASN A 1 110 ? 13.307 5.983 8.362 1.00 91.38 110 ASN A N 1
ATOM 856 C CA . ASN A 1 110 ? 12.260 6.967 8.611 1.00 91.38 110 ASN A CA 1
ATOM 857 C C . ASN A 1 110 ? 11.512 6.632 9.905 1.00 91.38 110 ASN A C 1
ATOM 859 O O . ASN A 1 110 ? 11.296 5.464 10.224 1.00 91.38 110 ASN A O 1
ATOM 863 N N . GLU A 1 111 ? 11.032 7.662 10.593 1.00 92.44 111 GLU A N 1
ATO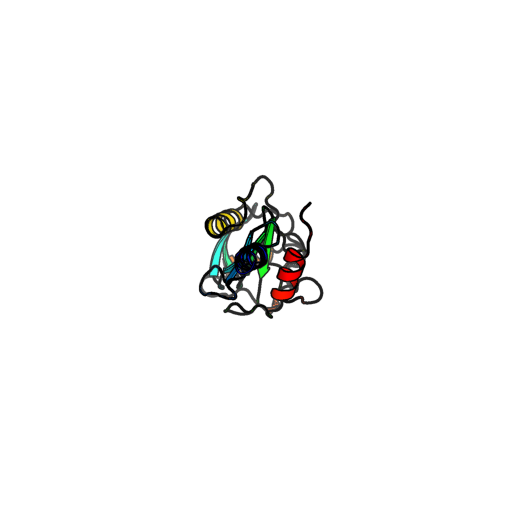M 864 C CA . GLU A 1 111 ? 10.131 7.520 11.734 1.00 92.44 111 GLU A CA 1
ATOM 865 C C . GLU A 1 111 ? 8.777 8.130 11.362 1.00 92.44 111 GLU A C 1
ATOM 867 O O . GLU A 1 111 ? 8.691 9.340 11.126 1.00 92.44 111 GLU A O 1
ATOM 872 N N . PRO A 1 112 ? 7.708 7.326 11.240 1.00 94.38 112 PRO A N 1
ATOM 873 C CA . PRO A 1 112 ? 6.397 7.876 10.955 1.00 94.38 112 PRO A CA 1
ATOM 874 C C . PRO A 1 112 ? 5.850 8.593 12.200 1.00 94.38 112 PRO A C 1
ATOM 876 O O . PRO A 1 112 ? 6.078 8.146 13.327 1.00 94.38 112 PRO A O 1
ATOM 879 N N . PRO A 1 113 ? 5.057 9.663 12.037 1.00 92.25 113 PRO A N 1
ATOM 880 C CA . PRO A 1 113 ? 4.329 10.232 13.164 1.00 92.25 113 PRO A CA 1
ATOM 881 C C . PRO A 1 113 ? 3.283 9.239 13.691 1.00 92.25 113 PRO A C 1
ATOM 883 O O . PRO A 1 113 ? 2.838 8.338 12.974 1.00 92.25 113 PRO A O 1
ATOM 886 N N . ALA A 1 114 ? 2.817 9.449 14.923 1.00 91.69 114 ALA A N 1
ATOM 887 C CA . ALA A 1 114 ? 1.683 8.703 15.461 1.00 91.69 114 ALA A CA 1
ATOM 888 C C . ALA A 1 114 ? 0.432 8.875 14.587 1.00 91.69 114 ALA A C 1
ATOM 890 O O . ALA A 1 114 ? 0.136 9.976 14.109 1.00 91.69 114 ALA A O 1
ATOM 891 N N . ALA A 1 115 ? -0.294 7.780 14.375 1.00 89.75 115 ALA A N 1
ATOM 892 C CA . ALA A 1 115 ? -1.487 7.727 13.549 1.00 89.75 115 ALA A CA 1
ATOM 893 C C . ALA A 1 115 ? -2.608 8.572 14.166 1.00 89.75 115 ALA A C 1
ATOM 895 O O . ALA A 1 115 ? -3.132 8.273 15.236 1.00 89.75 115 ALA A O 1
ATOM 896 N N . ASN A 1 116 ? -2.981 9.644 13.474 1.00 85.12 116 ASN A N 1
ATOM 897 C CA . ASN A 1 116 ? -4.138 10.474 13.784 1.00 85.12 116 ASN A CA 1
ATOM 898 C C . ASN A 1 116 ? -4.713 11.072 12.484 1.00 85.12 116 ASN A C 1
ATOM 900 O O . ASN A 1 116 ? -4.132 10.935 11.402 1.00 85.12 116 ASN A O 1
ATOM 904 N N . GLY A 1 117 ? -5.863 11.745 12.583 1.00 79.81 117 GLY A N 1
ATOM 905 C CA . GLY A 1 117 ? -6.538 12.338 11.421 1.00 79.81 117 GLY A CA 1
ATOM 906 C C . GLY A 1 117 ? -5.716 13.404 10.686 1.00 79.81 117 GLY A C 1
ATOM 907 O O . GLY A 1 117 ? -5.900 13.590 9.486 1.00 79.81 117 GLY A O 1
ATOM 908 N N . LEU A 1 118 ? -4.778 14.064 11.373 1.00 81.75 118 LEU A N 1
ATOM 909 C CA . LEU A 1 118 ? -3.909 15.094 10.798 1.00 81.75 118 LEU A CA 1
ATOM 910 C C . LEU A 1 118 ? -2.664 14.491 10.128 1.00 81.75 118 LEU A C 1
ATOM 912 O O . LEU A 1 118 ? -2.173 15.033 9.139 1.00 81.75 118 LEU A O 1
ATOM 916 N N . SER A 1 119 ? -2.155 13.368 10.642 1.00 88.19 119 SER A N 1
ATOM 917 C CA . SER A 1 119 ? -0.889 12.775 10.201 1.00 88.19 119 SER A CA 1
ATOM 918 C C . SER A 1 119 ? -1.035 11.760 9.067 1.00 88.19 119 SER A C 1
ATOM 920 O O . SER A 1 119 ? -0.114 11.623 8.269 1.00 88.19 119 SER A O 1
ATOM 922 N N . ILE A 1 120 ? -2.184 11.088 8.924 1.00 89.44 120 ILE A N 1
ATOM 923 C CA . ILE A 1 120 ? -2.330 9.930 8.019 1.00 89.44 120 ILE A CA 1
ATOM 924 C C . ILE A 1 120 ? -1.964 10.222 6.552 1.00 89.44 120 ILE A C 1
ATOM 926 O O . ILE A 1 120 ? -1.343 9.393 5.887 1.00 89.44 120 ILE A O 1
ATOM 930 N N . ASN A 1 121 ? -2.299 11.413 6.043 1.00 89.50 121 ASN A N 1
ATOM 931 C CA . ASN A 1 121 ? -1.938 11.822 4.682 1.00 89.50 121 ASN A CA 1
ATOM 932 C C . ASN A 1 121 ? -0.438 12.109 4.554 1.00 89.50 121 ASN A C 1
ATOM 934 O O . ASN A 1 121 ? 0.172 11.750 3.550 1.00 89.50 121 ASN A O 1
ATOM 938 N N . HIS A 1 122 ? 0.160 12.730 5.574 1.00 91.38 122 HIS A N 1
ATOM 939 C CA . HIS A 1 122 ? 1.599 12.958 5.619 1.00 91.38 122 HIS A CA 1
ATOM 940 C C . HIS A 1 122 ? 2.360 11.627 5.673 1.00 91.38 122 HIS A C 1
ATOM 942 O O . HIS A 1 122 ? 3.287 11.432 4.892 1.00 91.38 122 HIS A O 1
ATOM 948 N N . THR A 1 123 ? 1.915 10.679 6.501 1.00 95.94 123 THR A N 1
ATOM 949 C CA . THR A 1 123 ? 2.539 9.355 6.607 1.00 95.94 123 THR A CA 1
ATOM 950 C C . THR A 1 123 ? 2.395 8.538 5.324 1.00 95.94 123 THR A C 1
ATOM 952 O O . THR A 1 123 ? 3.343 7.876 4.905 1.00 95.94 123 THR A O 1
ATOM 955 N N . TRP A 1 124 ? 1.241 8.617 4.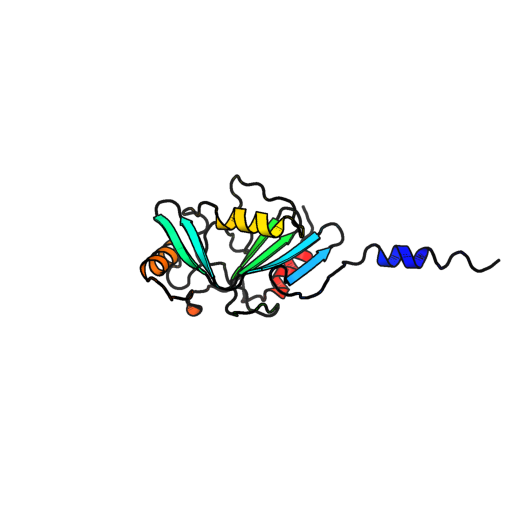651 1.00 95.62 124 TRP A N 1
ATOM 956 C CA . TRP A 1 124 ? 1.074 8.022 3.323 1.00 95.62 124 TRP A CA 1
ATOM 957 C C . TRP A 1 124 ? 2.070 8.607 2.315 1.00 95.62 124 TRP A C 1
ATOM 959 O O . TRP A 1 124 ? 2.731 7.857 1.598 1.00 95.62 124 TRP A O 1
ATOM 969 N N . ASN A 1 125 ? 2.209 9.936 2.288 1.00 94.25 125 ASN A N 1
ATOM 970 C CA . ASN A 1 125 ? 3.149 10.606 1.394 1.00 94.25 125 ASN A CA 1
ATOM 971 C C . ASN A 1 125 ? 4.594 10.191 1.689 1.00 94.25 125 ASN A C 1
ATOM 973 O O . ASN A 1 125 ? 5.313 9.857 0.754 1.00 94.25 125 ASN A O 1
ATOM 977 N N . LEU A 1 126 ? 4.981 10.125 2.968 1.00 96.12 126 LEU A N 1
ATOM 978 C CA . LEU A 1 126 ? 6.295 9.646 3.404 1.00 96.12 126 LEU A CA 1
ATOM 979 C C . LEU A 1 126 ? 6.594 8.233 2.879 1.00 96.12 126 LEU A C 1
ATOM 981 O O . LEU A 1 126 ? 7.690 7.976 2.385 1.00 96.12 126 LEU A O 1
ATOM 985 N N . PHE A 1 127 ? 5.618 7.322 2.952 1.00 97.56 127 PHE A N 1
ATOM 986 C CA . PHE A 1 127 ? 5.762 5.964 2.429 1.00 97.56 127 PHE A CA 1
ATOM 987 C C . PHE A 1 127 ? 5.884 5.944 0.901 1.00 97.56 127 PHE A C 1
ATOM 989 O O . PHE A 1 127 ? 6.840 5.380 0.365 1.00 97.56 127 PHE A O 1
ATOM 996 N N . ILE A 1 128 ? 4.935 6.554 0.185 1.00 96.56 128 ILE A N 1
ATOM 997 C CA . ILE A 1 128 ? 4.859 6.428 -1.278 1.00 96.56 128 ILE A CA 1
ATOM 998 C C . ILE A 1 128 ? 5.982 7.188 -1.999 1.00 96.56 128 ILE A C 1
ATOM 1000 O O . ILE A 1 128 ? 6.344 6.815 -3.114 1.00 96.56 128 ILE A O 1
ATOM 1004 N N . SER A 1 129 ? 6.557 8.220 -1.367 1.00 94.25 129 SER A N 1
ATOM 1005 C CA . SER A 1 129 ? 7.726 8.946 -1.879 1.00 94.25 129 SER A CA 1
ATOM 1006 C C . SER A 1 129 ? 9.065 8.357 -1.427 1.00 94.25 129 SER A C 1
ATOM 1008 O O . SER A 1 129 ? 10.110 8.906 -1.778 1.00 94.25 129 SER A O 1
ATOM 1010 N N . SER A 1 130 ? 9.059 7.288 -0.623 1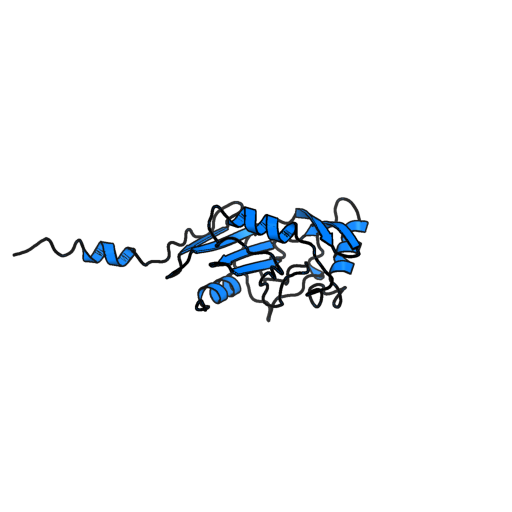.00 95.06 130 SER A N 1
ATOM 1011 C CA . SER A 1 130 ? 10.290 6.626 -0.188 1.00 95.06 130 SER A CA 1
ATOM 1012 C C . SER A 1 130 ? 11.008 5.945 -1.358 1.00 95.06 130 SER A C 1
ATOM 1014 O O . SER A 1 130 ? 10.429 5.681 -2.414 1.00 95.06 130 SER A O 1
ATOM 1016 N N . ILE A 1 131 ? 12.296 5.654 -1.171 1.00 95.69 131 ILE A N 1
ATOM 1017 C CA . ILE A 1 131 ? 13.056 4.861 -2.137 1.00 95.69 131 ILE A CA 1
ATOM 1018 C C . ILE A 1 131 ? 12.687 3.386 -1.951 1.00 95.69 131 ILE A C 1
ATOM 1020 O O . ILE A 1 131 ? 12.948 2.782 -0.907 1.00 95.69 131 ILE A O 1
ATOM 1024 N N . PHE A 1 132 ? 12.102 2.790 -2.984 1.00 96.25 132 PHE A N 1
ATOM 1025 C CA . PHE A 1 132 ? 11.795 1.368 -3.042 1.00 96.25 132 PHE A CA 1
ATOM 1026 C C . PHE A 1 132 ? 13.016 0.580 -3.530 1.00 96.25 132 PHE A C 1
ATOM 1028 O O . PHE A 1 132 ? 13.343 0.584 -4.717 1.00 96.25 132 PHE A O 1
ATOM 1035 N N . THR A 1 133 ? 13.695 -0.096 -2.606 1.00 93.81 133 THR A N 1
ATOM 1036 C CA . THR A 1 133 ? 14.932 -0.845 -2.877 1.00 93.81 133 THR A CA 1
ATOM 1037 C C . THR A 1 133 ? 14.649 -2.280 -3.340 1.00 93.81 133 THR A C 1
ATOM 1039 O O . THR A 1 133 ? 13.499 -2.682 -3.539 1.00 93.81 133 THR A O 1
ATOM 1042 N N . ASN A 1 134 ? 15.702 -3.083 -3.520 1.00 94.00 134 ASN A N 1
ATOM 1043 C CA . ASN A 1 134 ? 15.591 -4.508 -3.845 1.00 94.00 134 ASN A CA 1
ATOM 1044 C C . ASN A 1 134 ? 15.133 -5.390 -2.655 1.00 94.00 134 ASN A C 1
ATOM 1046 O O . ASN A 1 134 ? 14.894 -6.589 -2.836 1.00 94.00 134 ASN A O 1
ATOM 1050 N N . HIS A 1 135 ? 14.944 -4.807 -1.466 1.00 95.56 135 HIS A N 1
ATOM 1051 C CA . HIS A 1 135 ? 14.459 -5.496 -0.273 1.00 95.56 135 HIS A CA 1
ATOM 1052 C C . HIS A 1 135 ? 12.932 -5.653 -0.265 1.00 95.56 135 HIS A C 1
ATOM 1054 O O . HIS A 1 135 ? 12.184 -4.803 -0.746 1.00 95.56 135 HIS A O 1
ATOM 1060 N N . LEU A 1 136 ? 12.447 -6.747 0.336 1.00 97.12 136 LEU A N 1
ATOM 1061 C CA . LEU A 1 136 ? 11.012 -7.048 0.455 1.00 97.12 136 LEU A CA 1
ATOM 1062 C C . LEU A 1 136 ? 10.284 -7.035 -0.906 1.00 97.12 136 LEU A C 1
ATOM 1064 O O . LEU A 1 136 ? 9.169 -6.531 -1.023 1.00 97.12 136 LEU A O 1
ATOM 1068 N N . THR A 1 137 ? 10.911 -7.569 -1.953 1.00 97.25 137 THR A N 1
ATOM 1069 C CA . THR A 1 137 ? 10.397 -7.552 -3.337 1.00 97.25 137 THR A CA 1
ATOM 1070 C C . THR A 1 137 ? 9.687 -8.844 -3.763 1.00 97.25 137 THR A C 1
ATOM 1072 O O . THR A 1 137 ? 8.984 -8.857 -4.775 1.00 97.25 137 THR A O 1
ATOM 1075 N N . ILE A 1 138 ? 9.859 -9.926 -3.001 1.00 97.38 138 ILE A N 1
ATOM 1076 C CA . ILE A 1 138 ? 9.402 -11.286 -3.324 1.00 97.38 138 ILE A CA 1
ATOM 1077 C C . ILE A 1 138 ? 7.909 -11.467 -2.989 1.00 97.38 138 ILE A C 1
ATOM 1079 O O . ILE A 1 138 ? 7.408 -10.893 -2.026 1.00 97.38 138 ILE A O 1
ATOM 1083 N N . SER A 1 139 ? 7.212 -12.305 -3.764 1.00 95.75 139 SER A N 1
ATOM 1084 C CA . SER A 1 139 ? 5.824 -12.756 -3.540 1.00 95.75 139 SER A CA 1
ATOM 1085 C C . SER A 1 139 ? 4.751 -11.659 -3.552 1.00 95.75 139 SER A C 1
ATOM 1087 O O . SER A 1 139 ? 3.712 -11.800 -2.917 1.00 95.75 139 SER A O 1
ATOM 1089 N N . LYS A 1 140 ? 4.964 -10.583 -4.318 1.00 97.56 140 LYS A N 1
ATOM 1090 C CA . LYS A 1 140 ? 3.996 -9.472 -4.476 1.00 97.56 140 LYS A CA 1
ATOM 1091 C C . LYS A 1 140 ? 3.373 -9.369 -5.871 1.00 97.56 140 LYS A C 1
ATOM 1093 O O . LYS A 1 140 ? 2.559 -8.491 -6.124 1.00 97.56 140 LYS A O 1
ATOM 1098 N N . SER A 1 141 ? 3.778 -10.256 -6.778 1.00 98.00 141 SER A N 1
ATOM 1099 C CA . SER A 1 141 ? 3.255 -10.390 -8.138 1.00 98.00 141 SER A CA 1
ATOM 1100 C C . SER A 1 141 ? 3.194 -11.870 -8.499 1.00 98.00 141 SER A C 1
ATOM 1102 O O . SER A 1 141 ? 4.163 -12.605 -8.275 1.00 98.00 141 SER A O 1
ATOM 1104 N N . GLN A 1 142 ? 2.076 -12.318 -9.073 1.00 97.62 142 GLN A N 1
ATOM 1105 C CA . GLN A 1 142 ? 1.932 -13.689 -9.570 1.00 97.62 142 GLN A CA 1
ATOM 1106 C C . GLN A 1 142 ? 2.911 -13.976 -10.707 1.00 97.62 142 GLN A C 1
ATOM 1108 O O . GLN A 1 142 ? 3.468 -15.077 -10.781 1.00 97.62 142 GLN A O 1
ATOM 1113 N N . LYS A 1 143 ? 3.132 -12.987 -11.580 1.00 97.44 143 LYS A N 1
ATOM 1114 C CA . LYS A 1 143 ? 3.987 -13.092 -12.761 1.00 97.44 143 LYS A CA 1
ATOM 1115 C C . LYS A 1 143 ? 5.467 -12.904 -12.439 1.00 97.44 143 LYS A C 1
ATOM 1117 O O . LYS A 1 143 ? 6.297 -13.642 -12.966 1.00 97.44 143 LYS A O 1
ATOM 1122 N N . TYR A 1 144 ? 5.802 -11.939 -11.589 1.00 97.31 144 TYR A N 1
ATOM 1123 C CA . TYR A 1 144 ? 7.177 -11.580 -11.233 1.00 97.31 144 TYR A CA 1
ATOM 1124 C C . TYR A 1 144 ? 7.463 -11.912 -9.765 1.00 97.31 144 TYR A C 1
ATOM 1126 O O . TYR A 1 144 ? 7.793 -11.051 -8.955 1.00 97.31 144 TYR A O 1
ATOM 1134 N N . ARG A 1 145 ? 7.354 -13.203 -9.422 1.00 96.88 145 ARG A N 1
ATOM 1135 C CA . ARG A 1 145 ? 7.389 -13.700 -8.032 1.00 96.88 145 ARG A CA 1
ATOM 1136 C C . ARG A 1 145 ? 8.658 -13.361 -7.252 1.00 96.88 145 ARG A C 1
ATOM 1138 O O . ARG A 1 145 ? 8.603 -13.285 -6.032 1.00 96.88 145 ARG A O 1
ATOM 1145 N N . LYS A 1 146 ? 9.798 -13.208 -7.929 1.00 97.44 146 LYS A N 1
ATOM 1146 C CA . LYS A 1 146 ? 11.095 -12.944 -7.285 1.00 97.44 146 LYS A CA 1
ATOM 1147 C C . LYS A 1 146 ? 11.388 -11.457 -7.097 1.00 97.44 146 LYS A C 1
ATOM 1149 O O . LYS A 1 146 ? 12.195 -11.131 -6.242 1.00 97.44 146 LYS A O 1
ATOM 1154 N N . ASP A 1 147 ? 10.777 -10.582 -7.897 1.00 97.44 147 ASP A N 1
ATOM 1155 C CA . ASP A 1 147 ? 11.027 -9.143 -7.814 1.00 97.44 147 ASP A CA 1
ATOM 1156 C C . ASP A 1 147 ? 9.879 -8.333 -8.434 1.00 97.44 147 ASP A C 1
ATOM 1158 O O . ASP A 1 147 ? 9.753 -8.222 -9.659 1.00 97.44 147 ASP A O 1
ATOM 1162 N N . ILE A 1 148 ? 9.061 -7.725 -7.574 1.00 97.62 148 ILE A N 1
ATOM 1163 C CA . ILE A 1 148 ? 7.945 -6.860 -7.970 1.00 97.62 148 ILE A CA 1
ATOM 1164 C C . ILE A 1 148 ? 8.367 -5.666 -8.836 1.00 97.62 148 ILE A C 1
ATOM 1166 O O . ILE A 1 148 ? 7.587 -5.226 -9.687 1.00 97.62 148 ILE A O 1
ATOM 1170 N N . ARG A 1 149 ? 9.606 -5.169 -8.704 1.00 97.38 149 ARG A N 1
ATOM 1171 C CA . ARG A 1 149 ? 10.098 -4.023 -9.488 1.00 97.38 149 ARG A CA 1
ATOM 1172 C C . ARG A 1 149 ? 10.073 -4.311 -10.989 1.00 97.38 149 ARG A C 1
ATOM 1174 O O . ARG A 1 149 ? 9.873 -3.396 -11.783 1.00 97.38 149 ARG A O 1
ATOM 1181 N N . GLN A 1 150 ? 10.182 -5.578 -11.399 1.00 96.69 150 GLN A N 1
ATOM 1182 C CA . GLN A 1 150 ? 10.079 -5.971 -12.809 1.00 96.69 150 GLN A CA 1
ATOM 1183 C C . GLN A 1 150 ? 8.669 -5.753 -13.375 1.00 96.69 150 GLN A C 1
ATOM 1185 O O . GLN A 1 150 ? 8.521 -5.286 -14.508 1.00 96.69 150 GLN A O 1
ATOM 1190 N N . GLN A 1 151 ? 7.630 -6.043 -12.584 1.00 96.50 151 GLN A N 1
ATOM 1191 C CA . GLN A 1 151 ? 6.249 -5.746 -12.963 1.00 96.50 151 GLN A CA 1
ATOM 1192 C C . GLN A 1 151 ? 6.027 -4.233 -13.045 1.00 96.50 151 GLN A C 1
ATOM 1194 O O . GLN A 1 151 ? 5.442 -3.754 -14.015 1.00 96.50 151 GLN A O 1
ATOM 1199 N N . LEU A 1 152 ? 6.537 -3.479 -12.067 1.00 96.25 152 LEU A N 1
ATOM 1200 C CA . LEU A 1 152 ? 6.428 -2.017 -12.031 1.00 96.25 152 LEU A CA 1
ATOM 1201 C C . LEU A 1 152 ? 7.116 -1.372 -13.241 1.00 96.25 152 LEU A C 1
ATOM 1203 O O . LEU A 1 152 ? 6.498 -0.582 -13.953 1.00 96.25 152 LEU A O 1
ATOM 1207 N N . LEU A 1 153 ? 8.343 -1.789 -13.562 1.00 95.69 153 LEU A N 1
ATOM 1208 C CA . LEU A 1 153 ? 9.074 -1.325 -14.743 1.00 95.69 153 LEU A CA 1
ATOM 1209 C C . LEU A 1 153 ? 8.331 -1.657 -16.044 1.00 95.69 153 LEU A C 1
ATOM 1211 O O . LEU A 1 153 ? 8.279 -0.848 -16.972 1.00 95.69 153 LEU A O 1
ATOM 1215 N N . LYS A 1 154 ? 7.732 -2.848 -16.127 1.00 94.81 154 LYS A N 1
ATOM 1216 C CA . LYS A 1 154 ? 6.925 -3.239 -17.285 1.00 94.81 154 LYS A CA 1
ATOM 1217 C C . LYS A 1 154 ? 5.677 -2.371 -17.436 1.00 94.81 154 LYS A C 1
ATOM 1219 O O . LYS A 1 154 ? 5.337 -2.015 -18.564 1.00 94.81 154 LYS A O 1
ATOM 1224 N N . LEU A 1 155 ? 4.983 -2.070 -16.340 1.00 94.50 155 LEU A N 1
ATOM 1225 C CA . LEU A 1 155 ? 3.807 -1.200 -16.355 1.00 94.50 155 LEU A CA 1
ATOM 1226 C C . LEU A 1 155 ? 4.189 0.229 -16.746 1.00 94.50 155 LEU A C 1
ATOM 1228 O O . LEU A 1 155 ? 3.536 0.806 -17.613 1.00 94.50 155 LEU A O 1
ATOM 1232 N N . HIS A 1 156 ? 5.293 0.743 -16.203 1.00 94.31 156 HIS A N 1
ATOM 1233 C CA . HIS A 1 156 ? 5.837 2.050 -16.561 1.00 94.31 156 HIS A CA 1
ATOM 1234 C C . HIS A 1 156 ? 6.089 2.179 -18.073 1.00 94.31 156 HIS A C 1
ATOM 1236 O O . HIS A 1 156 ? 5.617 3.119 -18.711 1.00 94.31 156 HIS A O 1
ATOM 1242 N N . LYS A 1 157 ? 6.738 1.176 -18.683 1.00 93.19 157 LYS A N 1
ATOM 1243 C CA . LYS A 1 157 ? 7.035 1.155 -20.128 1.00 93.19 157 LYS A CA 1
ATOM 1244 C C . LYS A 1 157 ? 5.795 1.080 -21.032 1.00 93.19 157 LYS A C 1
ATOM 1246 O O . LYS A 1 157 ? 5.919 1.295 -22.234 1.00 93.19 157 LYS A O 1
ATOM 1251 N N . ARG A 1 158 ? 4.612 0.742 -20.504 1.00 88.69 158 ARG A N 1
ATOM 1252 C CA . ARG A 1 158 ? 3.398 0.500 -21.308 1.00 88.69 158 ARG A CA 1
ATOM 1253 C C . ARG A 1 158 ? 2.545 1.743 -21.613 1.00 88.69 158 ARG A C 1
ATOM 1255 O O . ARG A 1 158 ? 1.630 1.598 -22.406 1.00 88.69 158 ARG A O 1
ATOM 1262 N N . CYS A 1 159 ? 2.850 2.920 -21.055 1.00 65.69 159 CYS A N 1
ATOM 1263 C CA . CYS A 1 159 ? 2.239 4.247 -21.298 1.00 65.69 159 CYS A CA 1
ATOM 1264 C C . CYS A 1 159 ? 0.685 4.394 -21.394 1.00 65.69 159 CYS A C 1
ATOM 1266 O O . CYS A 1 159 ? -0.022 3.780 -22.185 1.00 65.69 159 CYS A O 1
ATOM 1268 N N . ARG A 1 160 ? 0.191 5.390 -20.637 1.00 58.53 160 ARG A N 1
ATOM 1269 C CA . ARG A 1 160 ? -1.104 6.119 -20.636 1.00 58.53 160 ARG A CA 1
ATOM 1270 C C . ARG A 1 160 ? -2.405 5.488 -20.106 1.00 58.53 160 ARG A C 1
ATOM 1272 O O . ARG A 1 160 ? -3.167 6.272 -19.550 1.00 58.53 160 ARG A O 1
ATOM 1279 N N . ARG A 1 161 ? -2.706 4.182 -20.204 1.00 63.19 161 ARG A N 1
ATOM 1280 C CA . ARG A 1 161 ? -3.987 3.626 -19.660 1.00 63.19 161 ARG A CA 1
ATOM 1281 C C . ARG A 1 161 ? -3.956 2.158 -19.201 1.00 63.19 161 ARG A C 1
ATOM 1283 O O . ARG A 1 161 ? -4.965 1.464 -19.278 1.00 63.19 161 ARG A O 1
ATOM 1290 N N . ALA A 1 162 ? -2.819 1.647 -18.740 1.00 73.12 162 ALA A N 1
ATOM 1291 C CA . ALA A 1 162 ? -2.834 0.336 -18.093 1.00 73.12 162 ALA A CA 1
ATOM 1292 C C . ALA A 1 162 ? -3.385 0.504 -16.669 1.00 73.12 162 ALA A C 1
ATOM 1294 O O . ALA A 1 162 ? -2.961 1.410 -15.969 1.00 73.12 162 ALA A O 1
ATOM 1295 N N . THR A 1 163 ? -4.330 -0.322 -16.238 1.00 87.94 163 THR A N 1
ATOM 1296 C CA . THR A 1 163 ? -4.591 -0.536 -14.810 1.00 87.94 163 THR A CA 1
ATOM 1297 C C . THR A 1 163 ? -3.574 -1.544 -14.282 1.00 87.94 163 THR A C 1
ATOM 1299 O O . THR A 1 163 ? -2.953 -2.280 -15.063 1.00 87.94 163 THR A O 1
ATOM 1302 N N . TYR A 1 164 ? -3.377 -1.604 -12.964 1.00 94.12 164 TYR A N 1
ATOM 1303 C CA . TYR A 1 164 ? -2.651 -2.738 -12.406 1.00 94.12 164 TYR A CA 1
ATOM 1304 C C . TYR A 1 164 ? -3.462 -4.022 -12.678 1.00 94.12 164 TYR A C 1
ATOM 1306 O O . TYR A 1 164 ? -4.656 -4.056 -12.374 1.00 94.12 164 TYR A O 1
ATOM 1314 N N . PRO A 1 165 ? -2.870 -5.075 -13.268 1.00 94.56 165 PRO A N 1
ATOM 1315 C CA . PRO A 1 165 ? -3.609 -6.286 -13.599 1.00 94.56 165 PRO A CA 1
ATOM 1316 C C . PRO A 1 165 ? -4.028 -7.024 -12.327 1.00 94.56 165 PRO A C 1
ATOM 1318 O O . PRO A 1 165 ? -3.187 -7.551 -11.604 1.00 94.56 165 PRO A O 1
ATOM 1321 N N . VAL A 1 166 ? -5.337 -7.116 -12.095 1.00 93.81 166 VAL A N 1
ATOM 1322 C CA . VAL A 1 166 ? -5.927 -7.799 -10.931 1.00 93.81 166 VAL A CA 1
ATOM 1323 C C . VAL A 1 166 ? -5.438 -9.245 -10.800 1.00 93.81 166 VAL A C 1
ATOM 1325 O O . VAL A 1 166 ? -5.108 -9.691 -9.707 1.00 93.81 166 VAL A O 1
ATOM 1328 N N . SER A 1 167 ? -5.290 -9.955 -11.921 1.00 95.56 167 SER A N 1
ATOM 1329 C CA . SER A 1 167 ? -4.772 -11.329 -11.955 1.00 95.56 167 SER A CA 1
ATOM 1330 C C . SER A 1 167 ? -3.314 -11.464 -11.496 1.00 95.56 167 SER A C 1
ATOM 1332 O O . SER A 1 167 ? -2.835 -12.581 -11.326 1.00 95.56 167 SER A O 1
ATOM 1334 N N . ASP A 1 168 ? -2.578 -10.355 -11.382 1.00 97.19 168 ASP A N 1
ATOM 1335 C CA . ASP A 1 168 ? -1.195 -10.349 -10.905 1.00 97.19 168 ASP A CA 1
ATOM 1336 C C . ASP A 1 168 ? -1.089 -10.165 -9.388 1.00 97.19 168 ASP A C 1
ATOM 1338 O O . ASP A 1 168 ? -0.022 -10.403 -8.825 1.00 97.19 168 ASP A O 1
ATOM 1342 N N . LEU A 1 169 ? -2.179 -9.777 -8.722 1.00 97.69 169 LEU A N 1
ATOM 1343 C CA . LEU A 1 169 ? -2.199 -9.610 -7.276 1.00 97.69 169 LEU A CA 1
ATOM 1344 C C . LEU A 1 169 ? -2.022 -10.954 -6.558 1.00 97.69 169 LEU A C 1
ATOM 1346 O O . LEU A 1 169 ? -2.507 -12.006 -6.988 1.00 97.69 169 LEU A O 1
ATOM 1350 N N . VAL A 1 170 ? -1.324 -10.908 -5.425 1.00 98.00 170 VAL A N 1
ATOM 1351 C CA . VAL A 1 170 ? -1.076 -12.072 -4.569 1.00 98.00 170 VAL A CA 1
ATOM 1352 C C . VAL A 1 170 ? -1.892 -11.905 -3.287 1.00 98.00 170 VAL A C 1
ATOM 1354 O O . VAL A 1 170 ? -1.673 -10.915 -2.586 1.00 98.00 170 VAL A O 1
ATOM 1357 N N . PRO A 1 171 ? -2.852 -12.801 -2.986 1.00 97.25 171 PRO A N 1
ATOM 1358 C CA . PRO A 1 171 ? -3.648 -12.711 -1.765 1.00 97.25 171 PRO A CA 1
ATOM 1359 C C . PRO A 1 171 ? -2.766 -12.743 -0.521 1.00 97.25 171 PRO A C 1
ATOM 1361 O O . PRO A 1 171 ? -1.765 -13.461 -0.500 1.00 97.25 171 PRO A O 1
ATOM 1364 N N . ILE A 1 172 ? -3.152 -12.001 0.516 1.00 93.06 172 ILE A N 1
ATOM 1365 C CA . ILE A 1 172 ? -2.461 -12.062 1.804 1.00 93.06 172 ILE A CA 1
ATOM 1366 C C . ILE A 1 172 ? -3.066 -13.155 2.691 1.00 93.06 172 ILE A C 1
ATOM 1368 O O . ILE A 1 172 ? -4.287 -13.260 2.854 1.00 93.06 172 ILE A O 1
ATOM 1372 N N . GLY A 1 173 ? -2.195 -13.989 3.265 1.00 82.12 173 GLY A N 1
ATOM 1373 C CA . GLY A 1 173 ? -2.610 -15.163 4.032 1.00 82.12 173 GLY A CA 1
ATOM 1374 C C . GLY A 1 173 ? -3.568 -16.061 3.238 1.00 82.12 173 GLY A C 1
ATOM 1375 O O . GLY A 1 173 ? -3.500 -16.149 2.013 1.00 82.12 173 GLY A O 1
ATOM 1376 N N . ASN A 1 174 ? -4.508 -16.695 3.936 1.00 85.56 174 ASN A N 1
ATOM 1377 C CA . ASN A 1 174 ? -5.564 -17.502 3.319 1.00 85.56 174 ASN A CA 1
ATOM 1378 C C . ASN A 1 174 ? -6.737 -16.623 2.839 1.00 85.56 174 ASN A C 1
ATOM 1380 O O . ASN A 1 174 ? -7.872 -16.857 3.237 1.00 85.56 174 ASN A O 1
ATOM 1384 N N . GLN A 1 175 ? -6.456 -15.605 2.013 1.00 88.19 175 GLN A N 1
ATOM 1385 C CA . GLN A 1 175 ? -7.458 -14.689 1.433 1.00 88.19 175 GLN A CA 1
ATOM 1386 C C . GLN A 1 175 ? -8.283 -13.923 2.482 1.00 88.19 175 GLN A C 1
ATOM 1388 O O . GLN A 1 175 ? -9.507 -13.835 2.394 1.00 88.19 175 GLN A O 1
ATOM 1393 N N . LYS A 1 176 ? -7.612 -13.365 3.495 1.00 94.38 176 LYS A N 1
ATOM 1394 C CA . LYS A 1 176 ? -8.290 -12.562 4.524 1.00 94.38 176 LYS A CA 1
ATOM 1395 C C . LYS A 1 176 ? -8.911 -11.303 3.911 1.00 94.38 176 LYS A C 1
ATOM 1397 O O . LYS A 1 176 ? -8.351 -10.725 2.979 1.00 94.38 176 LYS A O 1
ATOM 1402 N N . SER A 1 177 ? -10.040 -10.858 4.459 1.00 96.19 177 SER A N 1
ATOM 1403 C CA . SER A 1 177 ? -10.630 -9.569 4.093 1.00 96.19 177 SER A CA 1
ATOM 1404 C C . SER A 1 177 ? -9.936 -8.406 4.802 1.00 96.19 177 SER A C 1
ATOM 1406 O O . SER A 1 177 ? -9.279 -8.590 5.832 1.00 96.19 177 SER A O 1
ATOM 1408 N N . VAL A 1 178 ? -10.125 -7.189 4.288 1.00 94.69 178 VAL A N 1
ATOM 1409 C CA . VAL A 1 178 ? -9.645 -5.960 4.940 1.00 94.69 178 VAL A CA 1
ATOM 1410 C C . VAL A 1 178 ? -10.159 -5.856 6.380 1.00 94.69 178 VAL A C 1
ATOM 1412 O O . VAL A 1 178 ? -9.384 -5.558 7.283 1.00 94.69 178 VAL A O 1
ATOM 1415 N N . ALA A 1 179 ? -11.439 -6.145 6.622 1.00 93.06 179 ALA A N 1
ATOM 1416 C CA . ALA A 1 179 ? -12.045 -6.089 7.950 1.00 93.06 179 ALA A CA 1
ATOM 1417 C C . ALA A 1 179 ? -11.381 -7.059 8.934 1.00 93.06 179 ALA A C 1
ATOM 1419 O O . ALA A 1 179 ? -11.118 -6.672 10.069 1.00 93.06 179 ALA A O 1
ATOM 1420 N N . MET A 1 180 ? -11.073 -8.287 8.497 1.00 94.69 180 MET A N 1
ATOM 1421 C CA . MET A 1 180 ? -10.372 -9.264 9.337 1.00 94.69 180 MET A CA 1
ATOM 1422 C C . MET A 1 180 ? -8.969 -8.781 9.703 1.00 94.69 180 MET A C 1
ATOM 1424 O O . MET A 1 180 ? -8.586 -8.849 10.864 1.00 94.69 180 MET A O 1
ATOM 1428 N N . LEU A 1 181 ? -8.218 -8.249 8.734 1.00 94.81 181 LEU A N 1
ATOM 1429 C CA . LEU A 1 181 ? -6.867 -7.737 8.981 1.00 94.81 181 LEU A CA 1
ATOM 1430 C C . LEU A 1 181 ? -6.866 -6.510 9.893 1.00 94.81 181 LEU A C 1
ATOM 1432 O O . LEU A 1 181 ? -6.010 -6.387 10.764 1.00 94.81 181 LEU A O 1
ATOM 1436 N N . VAL A 1 182 ? -7.831 -5.605 9.710 1.00 92.25 182 VAL A N 1
ATOM 1437 C CA . VAL A 1 182 ? -8.013 -4.466 10.615 1.00 92.25 182 VAL A CA 1
ATOM 1438 C C . VAL A 1 182 ? -8.326 -4.971 12.019 1.00 92.25 182 VAL A C 1
ATOM 1440 O O . VAL A 1 182 ? -7.694 -4.506 12.957 1.00 92.25 182 VAL A O 1
ATOM 1443 N N . GLN A 1 183 ? -9.232 -5.940 12.174 1.00 90.38 183 GLN A N 1
ATOM 1444 C CA . GLN A 1 183 ? -9.557 -6.495 13.489 1.00 90.38 183 GLN A CA 1
ATOM 1445 C C . GLN A 1 183 ? -8.332 -7.125 14.165 1.00 90.38 183 GLN A C 1
ATOM 1447 O O . GLN A 1 183 ? -8.072 -6.825 15.324 1.00 90.38 183 GLN A O 1
ATOM 1452 N N . GLU A 1 184 ? -7.522 -7.890 13.429 1.00 91.88 184 GLU A N 1
ATOM 1453 C CA . GLU A 1 184 ? -6.268 -8.459 13.945 1.00 91.88 184 GLU A CA 1
ATOM 1454 C C . GLU A 1 184 ? -5.312 -7.374 14.465 1.00 91.88 184 GLU A C 1
ATOM 1456 O O . GLU A 1 184 ? -4.763 -7.509 15.556 1.00 91.88 184 GLU A O 1
ATOM 1461 N N . ILE A 1 185 ? -5.168 -6.256 13.743 1.00 91.12 185 ILE A N 1
ATOM 1462 C CA . ILE A 1 185 ? -4.369 -5.110 14.208 1.00 91.12 185 ILE A CA 1
ATOM 1463 C C . ILE A 1 185 ? -4.945 -4.510 15.490 1.00 91.12 185 ILE A C 1
ATOM 1465 O O . ILE A 1 185 ? -4.184 -4.076 16.357 1.00 91.12 185 ILE A O 1
ATOM 1469 N N . LEU A 1 186 ? -6.270 -4.417 15.607 1.00 86.25 186 LEU A N 1
ATOM 1470 C CA . LEU A 1 186 ? -6.917 -3.861 16.795 1.00 86.25 186 LEU A CA 1
ATOM 1471 C C . LEU A 1 186 ? -6.716 -4.764 18.011 1.00 86.25 186 LEU A C 1
ATOM 1473 O O . LEU A 1 186 ? -6.405 -4.234 19.080 1.00 86.25 186 LEU A O 1
ATOM 1477 N N . ASP A 1 187 ? -6.789 -6.078 17.810 1.00 86.69 187 ASP A N 1
ATOM 1478 C CA . ASP A 1 187 ? -6.622 -7.100 18.844 1.00 86.69 187 ASP A CA 1
ATOM 1479 C C . ASP A 1 187 ? -5.159 -7.267 19.292 1.00 86.69 187 ASP A C 1
ATOM 1481 O O . ASP A 1 187 ? -4.911 -7.734 20.404 1.00 86.69 187 ASP A O 1
ATOM 1485 N N . GLU A 1 188 ? -4.176 -6.867 18.470 1.00 78.88 188 GLU A N 1
ATOM 1486 C CA . GLU A 1 188 ? -2.763 -6.895 18.861 1.00 78.88 188 GLU A CA 1
ATOM 1487 C C . GLU A 1 188 ? -2.497 -5.965 20.065 1.00 78.88 188 GLU A C 1
ATOM 1489 O O . GLU A 1 188 ? -2.666 -4.736 19.951 1.00 78.88 188 GLU A O 1
ATOM 1494 N N . PRO A 1 189 ? -2.031 -6.507 21.210 1.00 67.94 189 PRO A N 1
ATOM 1495 C CA . PRO A 1 189 ? -1.569 -5.686 22.315 1.00 67.94 189 PRO A CA 1
ATOM 1496 C C . PRO A 1 189 ? -0.320 -4.924 21.876 1.00 67.94 189 PRO A C 1
ATOM 1498 O O . PRO A 1 189 ? 0.558 -5.453 21.188 1.00 67.94 189 PRO A O 1
ATOM 1501 N N . ILE A 1 190 ? -0.247 -3.653 22.251 1.00 63.12 190 ILE A N 1
ATOM 1502 C CA . ILE A 1 190 ? 0.918 -2.835 21.936 1.00 63.12 190 ILE A CA 1
ATOM 1503 C C . ILE A 1 190 ? 2.048 -3.267 22.876 1.00 63.12 190 ILE A C 1
ATOM 1505 O O . ILE A 1 190 ? 1.841 -3.369 24.084 1.00 63.12 190 ILE A O 1
ATOM 1509 N N . ALA A 1 191 ? 3.204 -3.580 22.288 1.00 54.12 191 ALA A N 1
ATOM 1510 C CA . ALA A 1 191 ? 4.455 -3.824 23.000 1.00 54.12 191 ALA A CA 1
ATOM 1511 C C . ALA A 1 191 ? 5.150 -2.502 23.327 1.00 54.12 191 ALA A C 1
ATOM 1513 O O . ALA A 1 191 ? 5.095 -1.603 22.452 1.00 54.12 191 ALA A O 1
#

Sequence (191 aa):
MGAKDQSFFVRIAFSNEPIDTGWMEPGIVRWGTGSTDTYLVKFIPPTTHTINCDEVGSLTVPLPAMVFVGKGLKYWVWAIQEQEFTPQAPAFHVPLPNVYSSGQVCWGVNEPPAANGLSINHTWNLFISSIFTNHLTISKSQKYRKDIRQQLLKLHKRCRRATYPVSDLVPIGNQKSVAMLVQEILDEPIA

Secondary structure (DSSP, 8-state):
--SSSHHHHHHHHTTTS--B--S-SSSEEEEEE-SS-EEEEEEE-SEEEEEEETTTEEEEEEE-EEEEEEETTEEEEEEES-SS--TTSBPEE-SSSSB-TTSBB--TT--PPP-STTTHHHHHHHHHTSEE-STT-TTS-SSSTT-HHHHHHHHHTT-S-PPP-GGG--BSTTT-BHHHHHHHHHHSPP-